Protein AF-A0A2N5U046-F1 (afdb_monomer_lite)

pLDDT: mean 81.41, std 15.24, range [38.28, 96.94]

Structure (mmCIF, N/CA/C/O backbone):
data_AF-A0A2N5U046-F1
#
_entry.id   AF-A0A2N5U046-F1
#
loop_
_atom_site.group_PDB
_atom_site.id
_atom_site.type_symbol
_atom_site.label_atom_id
_atom_site.label_alt_id
_atom_site.label_comp_id
_atom_site.label_asym_id
_atom_site.label_entity_id
_atom_site.label_seq_id
_atom_site.pdbx_PDB_ins_code
_atom_site.Cartn_x
_atom_site.Cartn_y
_atom_site.Cartn_z
_atom_site.occupancy
_atom_site.B_iso_or_equiv
_atom_site.auth_seq_id
_atom_site.auth_comp_id
_atom_site.auth_asym_id
_atom_site.auth_atom_id
_atom_site.pdbx_PDB_model_num
ATOM 1 N N . MET A 1 1 ? -2.580 0.257 -13.395 1.00 77.88 1 MET A N 1
ATOM 2 C CA . MET A 1 1 ? -1.850 -0.996 -13.102 1.00 77.88 1 MET A CA 1
ATOM 3 C C . MET A 1 1 ? -1.141 -0.941 -11.743 1.00 77.88 1 MET A C 1
ATOM 5 O O . MET A 1 1 ? -1.579 -1.634 -10.833 1.00 77.88 1 MET A O 1
ATOM 9 N N . VAL A 1 2 ? -0.137 -0.072 -11.546 1.00 86.06 2 VAL A N 1
ATOM 10 C CA . VAL A 1 2 ? 0.601 0.042 -10.264 1.00 86.06 2 VAL A CA 1
ATOM 11 C C . VAL A 1 2 ? -0.293 0.447 -9.083 1.00 86.06 2 VAL A C 1
ATOM 13 O O . VAL A 1 2 ? -0.268 -0.238 -8.067 1.00 86.06 2 VAL A O 1
ATOM 16 N N . HIS A 1 3 ? -1.143 1.474 -9.236 1.00 89.75 3 HIS A N 1
ATOM 17 C CA . HIS A 1 3 ? -2.127 1.873 -8.210 1.00 89.75 3 HIS A CA 1
ATOM 18 C C . HIS A 1 3 ? -3.071 0.735 -7.802 1.00 89.75 3 HIS A C 1
ATOM 20 O O . HIS A 1 3 ? -3.428 0.585 -6.642 1.00 89.75 3 HIS A O 1
ATOM 26 N N . THR A 1 4 ? -3.497 -0.089 -8.759 1.00 89.44 4 THR A N 1
ATOM 27 C CA . THR A 1 4 ? -4.361 -1.234 -8.460 1.00 89.44 4 THR A CA 1
ATOM 28 C C . THR A 1 4 ? -3.604 -2.236 -7.598 1.00 89.44 4 THR A C 1
ATOM 30 O O . THR A 1 4 ? -4.109 -2.667 -6.566 1.00 89.44 4 THR A O 1
ATOM 33 N N . LYS A 1 5 ? -2.360 -2.563 -7.967 1.00 91.25 5 LYS A N 1
ATOM 34 C CA . LYS A 1 5 ? -1.549 -3.513 -7.203 1.00 91.25 5 LYS A CA 1
ATOM 35 C C . LYS A 1 5 ? -1.208 -2.994 -5.806 1.00 91.25 5 LYS A C 1
ATOM 37 O O . LYS A 1 5 ? -1.326 -3.750 -4.845 1.00 91.25 5 LYS A O 1
ATOM 42 N N . SER A 1 6 ? -0.809 -1.730 -5.670 1.00 92.62 6 SER A N 1
ATOM 43 C CA . SER A 1 6 ? -0.522 -1.121 -4.365 1.00 92.62 6 SER A CA 1
ATOM 44 C C . SER A 1 6 ? -1.751 -1.153 -3.453 1.00 92.62 6 SER A C 1
ATOM 46 O O . SER A 1 6 ? -1.633 -1.536 -2.292 1.00 92.62 6 SER A O 1
ATOM 48 N N . GLN A 1 7 ? -2.937 -0.832 -3.975 1.00 93.25 7 GLN A N 1
ATOM 49 C CA . GLN A 1 7 ? -4.193 -0.860 -3.222 1.00 93.25 7 GLN A CA 1
ATOM 50 C C . GLN A 1 7 ? -4.588 -2.284 -2.798 1.00 93.25 7 GLN A C 1
ATOM 52 O O . GLN A 1 7 ? -4.955 -2.498 -1.643 1.00 93.25 7 GLN A O 1
ATOM 57 N N . GLN A 1 8 ? -4.403 -3.280 -3.668 1.00 91.38 8 GLN A N 1
ATOM 58 C CA . GLN A 1 8 ? -4.595 -4.693 -3.318 1.00 91.38 8 GLN A CA 1
ATOM 59 C C . GLN A 1 8 ? -3.616 -5.176 -2.238 1.00 91.38 8 GLN A C 1
ATOM 61 O O . GLN A 1 8 ? -3.995 -5.965 -1.372 1.00 91.38 8 GLN A O 1
ATOM 66 N N . LEU A 1 9 ? -2.362 -4.712 -2.278 1.00 92.62 9 LEU A N 1
ATOM 67 C CA . LEU A 1 9 ? -1.343 -5.034 -1.274 1.00 92.62 9 LEU A CA 1
ATOM 68 C C . LEU A 1 9 ? -1.640 -4.370 0.075 1.00 92.62 9 LEU A C 1
ATOM 70 O O . LEU A 1 9 ? -1.461 -5.005 1.109 1.00 92.62 9 LEU A O 1
ATOM 74 N N . LEU A 1 10 ? -2.162 -3.139 0.090 1.00 92.88 10 LEU A N 1
ATOM 75 C CA . LEU A 1 10 ? -2.658 -2.499 1.319 1.00 92.88 10 LEU A CA 1
ATOM 76 C C . LEU A 1 10 ? -3.790 -3.306 1.973 1.00 92.88 10 LEU A C 1
ATOM 78 O O . LEU A 1 10 ? -3.945 -3.269 3.191 1.00 92.88 10 LEU A O 1
ATOM 82 N N . MET A 1 11 ? -4.539 -4.058 1.165 1.00 91.62 11 MET A N 1
ATOM 83 C CA . MET A 1 11 ? -5.598 -4.971 1.590 1.00 91.62 11 MET A CA 1
ATOM 84 C C . MET A 1 11 ? -5.114 -6.410 1.846 1.00 91.62 11 MET A C 1
ATOM 86 O O . MET A 1 11 ? -5.943 -7.281 2.098 1.00 91.62 11 MET A O 1
ATOM 90 N N . SER A 1 12 ? -3.807 -6.692 1.804 1.00 89.00 12 SER A N 1
ATOM 91 C CA . SER A 1 12 ? -3.254 -8.012 2.140 1.00 89.00 12 SER A CA 1
ATOM 92 C C . SER A 1 12 ? -3.033 -8.155 3.647 1.00 89.00 12 SER A C 1
ATOM 94 O O . SER A 1 12 ? -2.551 -7.245 4.328 1.00 89.00 12 SER A O 1
ATOM 96 N N . HIS A 1 13 ? -3.359 -9.334 4.180 1.00 84.94 13 HIS A N 1
ATOM 97 C CA . HIS A 1 13 ? -3.069 -9.672 5.572 1.00 84.94 13 HIS A CA 1
ATOM 98 C C . HIS A 1 13 ? -1.598 -10.079 5.785 1.00 84.94 13 HIS A C 1
ATOM 100 O O . HIS A 1 13 ? -1.104 -10.072 6.916 1.00 84.94 13 HIS A O 1
ATOM 106 N N . GLU A 1 14 ? -0.872 -10.390 4.712 1.00 86.06 14 GLU A N 1
ATOM 107 C CA . GLU A 1 14 ? 0.555 -10.707 4.741 1.00 86.06 14 GLU A CA 1
ATOM 108 C C . GLU A 1 14 ? 1.426 -9.446 4.808 1.00 86.06 14 GLU A C 1
ATOM 110 O O . GLU A 1 14 ? 2.519 -9.491 5.373 1.00 86.06 14 GLU A O 1
ATOM 115 N N . LEU A 1 15 ? 0.924 -8.287 4.358 1.00 89.19 15 LEU A N 1
ATOM 116 C CA . LEU A 1 15 ? 1.658 -7.024 4.444 1.00 89.19 15 LEU A CA 1
ATOM 117 C C . LEU A 1 15 ? 1.908 -6.611 5.905 1.00 89.19 15 LEU A C 1
ATOM 119 O O . LEU A 1 15 ? 0.979 -6.271 6.645 1.00 89.19 15 LEU A O 1
ATOM 123 N N . LYS A 1 16 ? 3.182 -6.600 6.319 1.00 87.50 16 LYS A N 1
ATOM 124 C CA . LYS A 1 16 ? 3.608 -6.200 7.678 1.00 87.50 16 LYS A CA 1
ATOM 125 C C . LYS A 1 16 ? 4.294 -4.837 7.750 1.00 87.50 16 LYS A C 1
ATOM 127 O O . LYS A 1 16 ? 4.460 -4.313 8.852 1.00 87.50 16 LYS A O 1
ATOM 132 N N . VAL A 1 17 ? 4.693 -4.276 6.609 1.00 90.25 17 VAL A N 1
ATOM 133 C CA . VAL A 1 17 ? 5.407 -2.996 6.517 1.00 90.25 17 VAL A CA 1
ATOM 134 C C . VAL A 1 17 ? 4.725 -2.110 5.477 1.00 90.25 17 VAL A C 1
ATOM 136 O O . VAL A 1 17 ? 4.912 -2.264 4.273 1.00 90.25 17 VAL A O 1
ATOM 139 N N . TYR A 1 18 ? 3.922 -1.169 5.963 1.00 91.00 18 TYR A N 1
ATOM 140 C CA . TYR A 1 18 ? 3.152 -0.228 5.153 1.00 91.00 18 TYR A CA 1
ATOM 141 C C . TYR A 1 18 ? 4.004 0.956 4.688 1.00 91.00 18 TYR A C 1
ATOM 143 O O . TYR A 1 18 ? 3.725 1.561 3.649 1.00 91.00 18 TYR A O 1
ATOM 151 N N . SER A 1 19 ? 5.045 1.328 5.438 1.00 87.50 19 SER A N 1
ATOM 152 C CA . SER A 1 19 ? 5.990 2.344 4.973 1.00 87.50 19 SER A CA 1
ATOM 153 C C . SER A 1 19 ? 6.830 1.841 3.789 1.00 87.50 19 SER A C 1
ATOM 155 O O . SER A 1 19 ? 6.864 0.653 3.483 1.00 87.50 19 SER A O 1
ATOM 157 N N . CYS A 1 20 ? 7.470 2.761 3.060 1.00 85.62 20 CYS A N 1
ATOM 158 C CA . CYS A 1 20 ? 8.292 2.384 1.904 1.00 85.62 20 CYS A CA 1
ATOM 159 C C . CYS A 1 20 ? 9.557 1.616 2.301 1.00 85.62 20 CYS A C 1
ATOM 161 O O . CYS A 1 20 ? 10.079 0.855 1.499 1.00 85.62 20 CYS A O 1
ATOM 163 N N . ASP A 1 21 ? 10.046 1.804 3.521 1.00 80.62 21 ASP A N 1
ATOM 164 C CA . ASP A 1 21 ? 11.325 1.262 3.955 1.00 80.62 21 ASP A CA 1
ATOM 165 C C . ASP A 1 21 ? 11.097 0.382 5.180 1.00 80.62 21 ASP A C 1
ATOM 167 O O . ASP A 1 21 ? 10.451 0.836 6.134 1.00 80.62 21 ASP A O 1
ATOM 171 N N . PRO A 1 22 ? 11.619 -0.856 5.196 1.00 74.00 22 PRO A N 1
ATOM 172 C CA . PRO A 1 22 ? 11.566 -1.660 6.399 1.00 74.00 22 PRO A CA 1
ATOM 173 C C . PRO A 1 22 ? 12.294 -0.913 7.529 1.00 74.00 22 PRO A C 1
ATOM 175 O O . PRO A 1 22 ? 13.355 -0.323 7.312 1.00 74.00 22 PRO A O 1
ATOM 178 N N . PRO A 1 23 ? 11.746 -0.889 8.755 1.00 72.44 23 PRO A N 1
ATOM 179 C CA . PRO A 1 23 ? 12.451 -0.251 9.860 1.00 72.44 23 PRO A CA 1
ATOM 180 C C . PRO A 1 23 ? 13.755 -1.009 10.151 1.00 72.44 23 PRO A C 1
ATOM 182 O O . PRO A 1 23 ? 13.713 -2.233 10.133 1.00 72.44 23 PRO A O 1
ATOM 185 N N . HIS A 1 24 ? 14.840 -0.294 10.477 1.00 67.12 24 HIS A N 1
ATOM 186 C CA . HIS A 1 24 ? 16.235 -0.780 10.563 1.00 67.12 24 HIS A CA 1
ATOM 187 C C . HIS A 1 24 ? 16.416 -2.210 11.118 1.00 67.12 24 HIS A C 1
ATOM 189 O O . HIS A 1 24 ? 17.090 -3.017 10.494 1.00 67.12 24 HIS A O 1
ATOM 195 N N . ASP A 1 25 ? 15.726 -2.563 12.206 1.00 68.88 25 ASP A N 1
ATOM 196 C CA . ASP A 1 25 ? 15.804 -3.894 12.837 1.00 68.88 25 ASP A CA 1
ATOM 197 C C . ASP A 1 25 ? 14.713 -4.875 12.349 1.00 68.88 25 ASP A C 1
ATOM 199 O O . ASP A 1 25 ? 14.080 -5.585 13.139 1.00 68.88 25 ASP A O 1
ATOM 203 N N . ALA A 1 26 ? 14.359 -4.845 11.063 1.00 63.56 26 ALA A N 1
ATOM 204 C CA . ALA A 1 26 ? 13.398 -5.793 10.503 1.00 63.56 26 ALA A CA 1
ATOM 205 C C . ALA A 1 26 ? 14.036 -7.189 10.407 1.00 63.56 26 ALA A C 1
ATOM 207 O O . ALA A 1 26 ? 15.182 -7.292 9.974 1.00 63.56 26 ALA A O 1
ATOM 208 N N . PRO A 1 27 ? 13.314 -8.271 10.759 1.00 68.25 27 PRO A N 1
ATOM 209 C CA . PRO A 1 27 ? 13.769 -9.618 10.438 1.00 68.25 27 PRO A CA 1
ATOM 210 C C . PRO A 1 27 ? 14.047 -9.755 8.936 1.00 68.25 27 PRO A C 1
ATOM 212 O O . PRO A 1 27 ? 13.320 -9.182 8.120 1.00 68.25 27 PRO A O 1
ATOM 215 N N . ALA A 1 28 ? 15.062 -10.545 8.583 1.00 70.12 28 ALA A N 1
ATOM 216 C CA . ALA A 1 28 ? 15.345 -10.882 7.192 1.00 70.12 28 ALA A CA 1
ATOM 217 C C . ALA A 1 28 ? 14.093 -11.470 6.513 1.00 70.12 28 ALA A C 1
ATOM 219 O O . ALA A 1 28 ? 13.390 -12.293 7.105 1.00 70.12 28 ALA A O 1
ATOM 220 N N . GLY A 1 29 ? 13.805 -11.015 5.291 1.00 72.56 29 GLY A N 1
ATOM 221 C CA . GLY A 1 29 ? 12.657 -11.468 4.498 1.00 72.56 29 GLY A CA 1
ATOM 222 C C . GLY A 1 29 ? 11.341 -10.716 4.730 1.00 72.56 29 GLY A C 1
ATOM 223 O O . GLY A 1 29 ? 10.349 -11.052 4.094 1.00 72.56 29 GLY A O 1
ATOM 224 N N . VAL A 1 30 ? 11.288 -9.699 5.601 1.00 79.81 30 VAL A N 1
ATOM 225 C CA . VAL A 1 30 ? 10.104 -8.825 5.684 1.00 79.81 30 VAL A CA 1
ATOM 226 C C . VAL A 1 30 ? 10.169 -7.765 4.588 1.00 79.81 30 VAL A C 1
ATOM 228 O O . VAL A 1 30 ? 10.958 -6.824 4.670 1.00 79.81 30 VAL A O 1
ATOM 231 N N . GLU A 1 31 ? 9.306 -7.897 3.588 1.00 87.06 31 GLU A N 1
ATOM 232 C CA . GLU A 1 31 ? 9.230 -6.961 2.469 1.00 87.06 31 GLU A CA 1
ATOM 233 C C . GLU A 1 31 ? 8.360 -5.744 2.808 1.00 87.06 31 GLU A C 1
ATOM 235 O O . GLU A 1 31 ? 7.310 -5.851 3.453 1.00 87.06 31 GLU A O 1
ATOM 240 N N . SER A 1 32 ? 8.809 -4.559 2.385 1.00 90.94 32 SER A N 1
ATOM 241 C CA . SER A 1 32 ? 8.007 -3.341 2.473 1.00 90.94 32 SER A CA 1
ATOM 242 C C . SER A 1 32 ? 7.002 -3.263 1.331 1.00 90.94 32 SER A C 1
ATOM 244 O O . SER A 1 32 ? 7.159 -3.905 0.290 1.00 90.94 32 SER A O 1
ATOM 246 N N . LEU A 1 33 ? 5.993 -2.405 1.484 1.00 92.12 33 LEU A N 1
ATOM 247 C CA . LEU A 1 33 ? 5.065 -2.103 0.396 1.00 92.12 33 LEU A CA 1
ATOM 248 C C . LEU A 1 33 ? 5.795 -1.643 -0.880 1.00 92.12 33 LEU A C 1
ATOM 250 O O . LEU A 1 33 ? 5.376 -1.993 -1.979 1.00 92.12 33 LEU A O 1
ATOM 254 N N . LEU A 1 34 ? 6.894 -0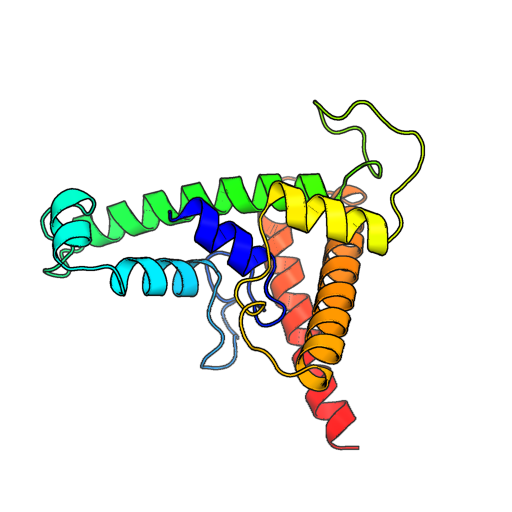.888 -0.744 1.00 93.56 34 LEU A N 1
ATOM 255 C CA . LEU A 1 34 ? 7.704 -0.476 -1.893 1.00 93.56 34 LEU A CA 1
ATOM 256 C C . LEU A 1 34 ? 8.406 -1.670 -2.536 1.00 93.56 34 LEU A C 1
ATOM 258 O O . LEU A 1 34 ? 8.337 -1.799 -3.751 1.00 93.56 34 LEU A O 1
ATOM 262 N N . THR A 1 35 ? 9.027 -2.548 -1.744 1.00 92.31 35 THR A N 1
ATOM 263 C CA . THR A 1 35 ? 9.688 -3.758 -2.256 1.00 92.31 35 THR A CA 1
ATOM 264 C C . THR A 1 35 ? 8.712 -4.628 -3.046 1.00 92.31 35 THR A C 1
ATOM 266 O O . THR A 1 35 ? 9.014 -5.010 -4.171 1.00 92.31 35 THR A O 1
ATOM 269 N N . LEU A 1 36 ? 7.508 -4.859 -2.512 1.00 93.25 36 LEU A N 1
ATOM 270 C CA . LEU A 1 36 ? 6.478 -5.674 -3.165 1.00 93.25 36 LEU A CA 1
ATOM 271 C C . LEU A 1 36 ? 5.972 -5.055 -4.476 1.00 93.25 36 LEU A C 1
ATOM 273 O O . LEU A 1 36 ? 5.745 -5.759 -5.461 1.00 93.25 36 LEU A O 1
ATOM 277 N N . VAL A 1 37 ? 5.794 -3.733 -4.511 1.00 94.31 37 VAL A N 1
ATOM 278 C CA . VAL A 1 37 ? 5.362 -3.033 -5.729 1.00 94.31 37 VAL A CA 1
ATOM 279 C C . VAL A 1 37 ? 6.487 -2.960 -6.759 1.00 94.31 37 VAL A C 1
ATOM 281 O O . VAL A 1 37 ? 6.228 -3.146 -7.945 1.00 94.31 37 VAL A O 1
ATOM 284 N N . LEU A 1 38 ? 7.733 -2.766 -6.329 1.00 94.00 38 LEU A N 1
ATOM 285 C CA . LEU A 1 38 ? 8.895 -2.802 -7.211 1.00 94.00 38 LEU A CA 1
ATOM 286 C C . LEU A 1 38 ? 9.089 -4.200 -7.814 1.00 94.00 38 LEU A C 1
ATOM 288 O O . LEU A 1 38 ? 9.304 -4.318 -9.015 1.00 94.00 38 LEU A O 1
ATOM 292 N N . ALA A 1 39 ? 8.922 -5.261 -7.019 1.00 93.19 39 ALA A N 1
ATOM 293 C CA . ALA A 1 39 ? 8.925 -6.638 -7.508 1.00 93.19 39 ALA A CA 1
ATOM 294 C C . ALA A 1 39 ? 7.831 -6.866 -8.562 1.00 93.19 39 ALA A C 1
ATOM 296 O O . ALA A 1 39 ? 8.092 -7.469 -9.600 1.00 93.19 39 ALA A O 1
ATOM 297 N N . TYR A 1 40 ? 6.629 -6.318 -8.354 1.00 94.06 40 TYR A N 1
ATOM 298 C CA . TYR A 1 40 ? 5.558 -6.368 -9.351 1.00 94.06 40 TYR A CA 1
ATOM 299 C C . TYR A 1 40 ? 5.907 -5.635 -10.655 1.00 94.06 40 TYR A C 1
ATOM 301 O O . TYR A 1 40 ? 5.603 -6.151 -11.730 1.00 94.06 40 TYR A O 1
ATOM 309 N N . VAL A 1 41 ? 6.548 -4.463 -10.582 1.00 94.44 41 VAL A N 1
ATOM 310 C CA . VAL A 1 41 ? 7.036 -3.728 -11.765 1.00 94.44 41 VAL A CA 1
ATOM 311 C C . VAL A 1 41 ? 8.125 -4.529 -12.485 1.00 94.44 41 VAL A C 1
ATOM 313 O O . VAL A 1 41 ? 8.088 -4.689 -13.703 1.00 94.44 41 VAL A O 1
ATOM 316 N N . ASN A 1 42 ? 9.055 -5.116 -11.736 1.00 93.94 42 ASN A N 1
ATOM 317 C CA . ASN A 1 42 ? 10.135 -5.934 -12.285 1.00 93.94 42 ASN A CA 1
ATOM 318 C C . ASN A 1 42 ? 9.650 -7.267 -12.865 1.00 93.94 42 ASN A C 1
ATOM 320 O O . ASN A 1 42 ? 10.328 -7.831 -13.720 1.00 93.94 42 ASN A O 1
ATOM 324 N N . ALA A 1 43 ? 8.484 -7.755 -12.450 1.00 94.31 43 ALA A N 1
ATOM 325 C CA . ALA A 1 43 ? 7.849 -8.942 -13.009 1.00 94.31 43 ALA A CA 1
ATOM 326 C C . ALA A 1 43 ? 7.002 -8.653 -14.265 1.00 94.31 43 ALA A C 1
ATOM 328 O O . ALA A 1 43 ? 6.464 -9.591 -14.850 1.00 94.31 43 ALA A O 1
ATOM 329 N N . GLN A 1 44 ? 6.863 -7.388 -14.687 1.00 94.25 44 GLN A N 1
ATOM 330 C CA . GLN A 1 44 ? 6.144 -7.054 -15.920 1.00 94.25 44 GLN A CA 1
ATOM 331 C C . GLN A 1 44 ? 6.865 -7.575 -17.168 1.00 94.25 44 GLN A C 1
ATOM 333 O O . GLN A 1 44 ? 8.067 -7.869 -17.147 1.00 94.25 44 GLN A O 1
ATOM 338 N N . THR A 1 45 ? 6.111 -7.678 -18.263 1.00 93.94 45 THR A N 1
ATOM 339 C CA . THR A 1 45 ? 6.610 -8.157 -19.555 1.00 93.94 45 THR A CA 1
ATOM 340 C C . THR A 1 45 ? 7.715 -7.249 -20.108 1.00 93.94 45 THR A C 1
ATOM 342 O O . THR A 1 45 ? 7.757 -6.063 -19.773 1.00 93.94 45 THR A O 1
ATOM 345 N N . PRO A 1 46 ? 8.618 -7.775 -20.958 1.00 92.19 46 PRO A N 1
ATOM 346 C CA . PRO A 1 46 ? 9.617 -6.958 -21.647 1.00 92.19 46 PRO A CA 1
ATOM 347 C C . PRO A 1 46 ? 8.994 -5.783 -22.410 1.00 92.19 46 PRO A C 1
ATOM 349 O O . PRO A 1 46 ? 9.459 -4.664 -22.246 1.00 92.19 46 PRO A O 1
ATOM 352 N N . ASP A 1 47 ? 7.891 -6.016 -23.126 1.00 93.62 47 ASP A N 1
ATOM 35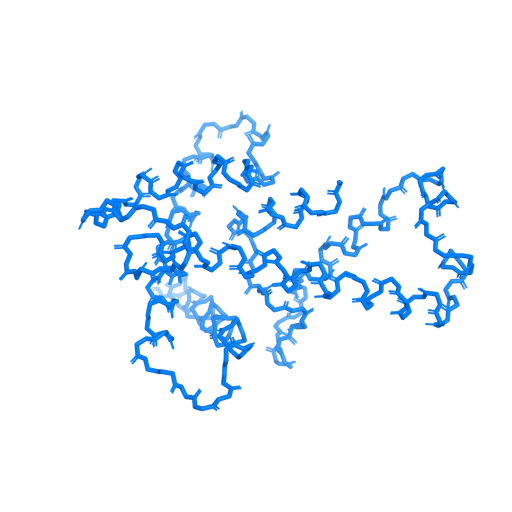3 C CA . ASP A 1 47 ? 7.178 -4.972 -23.876 1.00 93.62 47 ASP A CA 1
ATOM 354 C C . ASP A 1 47 ? 6.691 -3.840 -22.961 1.00 93.62 47 ASP A C 1
ATOM 356 O O . ASP A 1 47 ? 6.902 -2.667 -23.247 1.00 93.62 47 ASP A O 1
ATOM 360 N N . PHE A 1 48 ? 6.117 -4.178 -21.798 1.00 93.75 48 PHE A N 1
ATOM 361 C CA . PHE A 1 48 ? 5.719 -3.173 -20.811 1.00 93.75 48 PHE A CA 1
ATOM 362 C C . PHE A 1 48 ? 6.927 -2.372 -20.317 1.00 93.75 48 PHE A C 1
ATOM 364 O O . PHE A 1 48 ? 6.853 -1.165 -20.103 1.00 93.75 48 PHE A O 1
ATOM 371 N N . LYS A 1 49 ? 8.041 -3.058 -20.070 1.00 93.25 49 LYS A N 1
ATOM 372 C CA . LYS A 1 49 ? 9.250 -2.427 -19.550 1.00 93.25 49 LYS A CA 1
ATOM 373 C C . LYS A 1 49 ? 9.853 -1.462 -20.568 1.00 93.25 49 LYS A C 1
ATOM 375 O O . LYS A 1 49 ? 10.289 -0.395 -20.161 1.00 93.25 49 LYS A O 1
ATOM 380 N N . ASP A 1 50 ? 9.840 -1.820 -21.846 1.00 92.38 50 ASP A N 1
ATOM 381 C CA . ASP A 1 50 ? 10.313 -0.965 -22.936 1.00 92.38 50 ASP A CA 1
ATOM 382 C C . ASP A 1 50 ? 9.402 0.257 -23.144 1.00 92.38 50 ASP A C 1
ATOM 384 O O . ASP A 1 50 ? 9.882 1.376 -23.302 1.00 92.38 50 ASP A O 1
ATOM 388 N N . GLU A 1 51 ? 8.083 0.065 -23.055 1.00 94.94 51 GLU A N 1
ATOM 389 C CA . GLU A 1 51 ? 7.096 1.128 -23.283 1.00 94.94 51 GLU A CA 1
ATOM 390 C C . GLU A 1 51 ? 6.972 2.112 -22.103 1.00 94.94 51 GLU A C 1
ATOM 392 O O . GLU A 1 51 ? 6.791 3.314 -22.312 1.00 94.94 51 GLU A O 1
ATOM 397 N N . TYR A 1 52 ? 7.050 1.626 -20.857 1.00 93.12 52 TYR A N 1
ATOM 398 C CA . TYR A 1 52 ? 6.670 2.407 -19.669 1.00 93.12 52 TYR A CA 1
ATOM 399 C C . TYR A 1 52 ? 7.810 2.715 -18.693 1.00 93.12 52 TYR A C 1
ATOM 401 O O . TYR A 1 52 ? 7.620 3.556 -17.808 1.00 93.12 52 TYR A O 1
ATOM 409 N N . LEU A 1 53 ? 8.965 2.048 -18.784 1.00 95.31 53 LEU A N 1
ATOM 410 C CA . LEU A 1 53 ? 10.095 2.316 -17.888 1.00 95.31 53 LEU A CA 1
ATOM 411 C C . LEU A 1 53 ? 11.135 3.203 -18.574 1.00 95.31 53 LEU A C 1
ATOM 413 O O . LEU A 1 53 ? 11.291 3.160 -19.792 1.00 95.31 53 LEU A O 1
ATOM 417 N N . PRO A 1 54 ? 11.854 4.042 -17.809 1.00 96.06 54 PRO A N 1
ATOM 418 C CA . PRO A 1 54 ? 12.826 4.941 -18.402 1.00 96.06 54 PRO A CA 1
ATOM 419 C C . PRO A 1 54 ? 13.971 4.159 -19.067 1.00 96.06 54 PRO A C 1
ATOM 421 O O . PRO A 1 54 ? 14.396 3.121 -18.541 1.00 96.06 54 PRO A O 1
ATOM 424 N N . PRO A 1 55 ? 14.533 4.684 -20.173 1.00 94.31 55 PRO A N 1
ATOM 425 C CA . PRO A 1 55 ? 15.731 4.125 -20.783 1.00 94.31 55 PRO A CA 1
ATOM 426 C C . PRO A 1 55 ? 16.844 3.929 -19.748 1.00 94.31 55 PRO A C 1
ATOM 428 O O . PRO A 1 55 ? 17.050 4.768 -18.871 1.00 94.31 55 PRO A O 1
ATOM 431 N N . GLY A 1 56 ? 17.547 2.801 -19.836 1.00 93.06 56 GLY A N 1
ATOM 432 C CA . GLY A 1 56 ? 18.590 2.429 -18.876 1.00 93.06 56 GLY A CA 1
ATOM 433 C C . GLY A 1 56 ? 18.084 1.713 -17.620 1.00 93.06 56 GLY A C 1
ATOM 434 O O . GLY A 1 56 ? 18.890 1.107 -16.920 1.00 93.06 56 GLY A O 1
ATOM 435 N N . TYR A 1 57 ? 16.771 1.673 -17.354 1.00 94.62 57 TYR A N 1
ATOM 436 C CA . TYR A 1 57 ? 16.242 0.944 -16.193 1.00 94.62 57 TYR A CA 1
ATOM 437 C C . TYR A 1 57 ? 16.564 -0.558 -16.260 1.00 94.62 57 TYR A C 1
ATOM 439 O O . TYR A 1 57 ? 17.026 -1.139 -15.284 1.00 94.62 57 TYR A O 1
ATOM 447 N N . MET A 1 58 ? 16.408 -1.181 -17.435 1.00 92.50 58 MET A N 1
ATOM 448 C CA . MET A 1 58 ? 16.789 -2.588 -17.656 1.00 92.50 58 MET A CA 1
ATOM 449 C C . MET A 1 58 ? 18.301 -2.836 -17.542 1.00 92.50 58 MET A C 1
ATOM 451 O O . MET A 1 58 ? 18.716 -3.964 -17.298 1.00 92.50 58 MET A O 1
ATOM 455 N N . ALA A 1 59 ? 19.118 -1.797 -17.720 1.00 93.94 59 ALA A N 1
ATOM 456 C CA . ALA A 1 59 ? 20.570 -1.861 -17.584 1.00 93.94 59 ALA A CA 1
ATOM 457 C C . ALA A 1 59 ? 21.047 -1.530 -16.157 1.00 93.94 59 ALA A C 1
ATOM 459 O O . ALA A 1 59 ? 22.250 -1.424 -15.936 1.00 93.94 59 ALA A O 1
ATOM 460 N N . HIS A 1 60 ? 20.125 -1.375 -15.195 1.00 93.00 60 HIS A N 1
ATOM 461 C CA . HIS A 1 60 ? 20.422 -0.975 -13.816 1.00 93.00 60 HIS A CA 1
ATOM 462 C C . HIS A 1 60 ? 21.161 0.370 -13.712 1.00 93.00 60 HIS A C 1
ATOM 464 O O . HIS A 1 60 ? 21.986 0.585 -12.823 1.00 93.00 60 HIS A O 1
ATOM 470 N N . GLU A 1 61 ? 20.856 1.302 -14.620 1.00 96.94 61 GLU A N 1
ATOM 471 C CA . GLU A 1 61 ? 21.394 2.660 -14.569 1.00 96.94 61 GLU A CA 1
ATOM 472 C C . GLU A 1 61 ? 20.873 3.392 -13.317 1.00 96.94 61 GLU A C 1
ATOM 474 O O . GLU A 1 61 ? 19.651 3.527 -13.152 1.00 96.94 61 GLU A O 1
ATOM 479 N N . PRO A 1 62 ? 21.755 3.938 -12.452 1.00 95.56 62 PRO A N 1
ATOM 480 C CA . PRO A 1 62 ? 21.351 4.499 -11.162 1.00 95.56 62 PRO A CA 1
ATOM 481 C C . PRO A 1 62 ? 20.281 5.590 -11.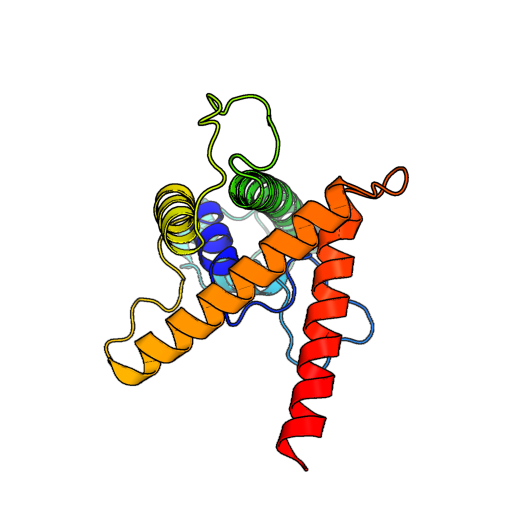262 1.00 95.56 62 PRO A C 1
ATOM 483 O O . PRO A 1 62 ? 19.380 5.669 -10.428 1.00 95.56 62 PRO A O 1
ATOM 486 N N . PHE A 1 63 ? 20.356 6.436 -12.292 1.00 95.56 63 PHE A N 1
ATOM 487 C CA . PHE A 1 63 ? 19.388 7.514 -12.497 1.00 95.56 63 PHE A CA 1
ATOM 488 C C . PHE A 1 63 ? 18.003 6.984 -12.895 1.00 95.56 63 PHE A C 1
ATOM 490 O O . PHE A 1 63 ? 16.985 7.468 -12.394 1.00 95.56 63 PHE A O 1
ATOM 497 N N . ALA A 1 64 ? 17.956 5.969 -13.759 1.00 95.06 64 ALA A N 1
ATOM 498 C CA . ALA A 1 64 ? 16.711 5.358 -14.207 1.00 95.06 64 ALA A CA 1
ATOM 499 C C . ALA A 1 64 ? 16.011 4.633 -13.047 1.00 95.06 64 ALA A C 1
ATOM 501 O O . ALA A 1 64 ? 14.813 4.824 -12.824 1.00 95.06 64 ALA A O 1
ATOM 502 N N . GLU A 1 65 ? 16.765 3.875 -12.246 1.00 95.00 65 GLU A N 1
ATOM 503 C CA . GLU A 1 65 ? 16.238 3.227 -11.043 1.00 95.00 65 GLU A CA 1
ATOM 504 C C . GLU A 1 65 ? 15.771 4.239 -9.993 1.00 95.00 65 GLU A C 1
ATOM 506 O O . GLU A 1 65 ? 14.705 4.061 -9.396 1.00 95.00 65 GLU A O 1
ATOM 511 N N . ALA A 1 66 ? 16.528 5.318 -9.768 1.00 94.81 66 ALA A N 1
ATOM 512 C CA . ALA A 1 66 ? 16.144 6.377 -8.838 1.00 94.81 66 ALA A CA 1
ATOM 513 C C . ALA A 1 66 ? 14.849 7.079 -9.273 1.00 94.81 66 ALA A C 1
ATOM 515 O O . ALA A 1 66 ? 13.991 7.350 -8.430 1.00 94.81 66 ALA A O 1
ATOM 516 N N . SER A 1 67 ? 14.682 7.321 -10.577 1.00 96.00 67 SER A N 1
ATOM 517 C CA . SER A 1 67 ? 13.470 7.912 -11.152 1.00 96.00 67 SER A CA 1
ATOM 518 C C . SER A 1 67 ? 12.235 7.040 -10.891 1.00 96.00 67 SER A C 1
ATOM 520 O O . SER A 1 67 ? 11.255 7.508 -10.303 1.00 96.00 67 SER A O 1
ATOM 522 N N . VAL A 1 68 ? 12.310 5.739 -11.208 1.00 95.62 68 VAL A N 1
ATOM 523 C CA . VAL A 1 68 ? 11.218 4.785 -10.935 1.00 95.62 68 VAL A CA 1
ATOM 524 C C . VAL A 1 68 ? 10.928 4.693 -9.438 1.00 95.62 68 VAL A C 1
ATOM 526 O O . VAL A 1 68 ? 9.772 4.779 -9.024 1.00 95.62 68 VAL A O 1
ATOM 529 N N . ASN A 1 69 ? 11.960 4.579 -8.597 1.00 95.06 69 ASN A N 1
ATOM 530 C CA . ASN A 1 69 ? 11.790 4.545 -7.144 1.00 95.06 69 ASN A CA 1
ATOM 531 C C . ASN A 1 69 ? 11.114 5.813 -6.602 1.00 95.06 69 ASN A C 1
ATOM 533 O O . ASN A 1 69 ? 10.265 5.721 -5.711 1.00 95.06 69 ASN A O 1
ATOM 537 N N . GLY A 1 70 ? 11.474 6.988 -7.122 1.00 95.31 70 GLY A N 1
ATOM 538 C CA . GLY A 1 70 ? 10.860 8.266 -6.764 1.00 95.31 70 GLY A CA 1
ATOM 539 C C . GLY A 1 70 ? 9.365 8.281 -7.072 1.00 95.31 70 GLY A C 1
ATOM 540 O O . GLY A 1 70 ? 8.558 8.527 -6.171 1.00 95.31 70 GLY A O 1
ATOM 541 N N . LEU A 1 71 ? 9.003 7.912 -8.304 1.00 95.12 71 LEU A N 1
ATOM 542 C CA . LEU A 1 71 ? 7.611 7.825 -8.742 1.00 95.12 71 LEU A CA 1
ATOM 543 C C . LEU A 1 71 ? 6.810 6.836 -7.886 1.00 95.12 71 LEU A C 1
ATOM 545 O O . LEU A 1 71 ? 5.744 7.174 -7.374 1.00 95.12 71 LEU A O 1
ATOM 549 N N . LEU A 1 72 ? 7.342 5.633 -7.646 1.00 95.19 72 LEU A N 1
ATOM 550 C CA . LEU A 1 72 ? 6.666 4.635 -6.815 1.00 95.19 72 LEU A CA 1
ATOM 551 C C . LEU A 1 72 ? 6.460 5.132 -5.380 1.00 95.19 72 LEU A C 1
ATOM 553 O O . LEU A 1 72 ? 5.385 4.949 -4.810 1.00 95.19 72 LEU A O 1
ATOM 557 N N . ARG A 1 73 ? 7.449 5.799 -4.773 1.00 94.50 73 ARG A N 1
ATOM 558 C CA . ARG A 1 73 ? 7.297 6.373 -3.424 1.00 94.50 73 ARG A CA 1
ATOM 559 C C . ARG A 1 73 ? 6.176 7.407 -3.368 1.00 94.50 73 ARG A C 1
ATOM 561 O O . ARG A 1 73 ? 5.439 7.435 -2.376 1.00 94.50 73 ARG A O 1
ATOM 568 N N . GLU A 1 74 ? 6.044 8.228 -4.404 1.00 94.06 74 GLU A N 1
ATOM 569 C CA . GLU A 1 74 ? 4.966 9.203 -4.534 1.00 94.06 74 GLU A CA 1
ATOM 570 C C . GLU A 1 74 ? 3.604 8.523 -4.714 1.00 94.06 74 GLU A C 1
ATOM 572 O O . GLU A 1 74 ? 2.680 8.806 -3.948 1.00 94.06 74 GLU A O 1
ATOM 577 N N . THR A 1 75 ? 3.485 7.560 -5.627 1.00 93.69 75 THR A N 1
ATOM 578 C CA . THR A 1 75 ? 2.277 6.738 -5.803 1.00 93.69 75 THR A CA 1
ATOM 579 C C . THR A 1 75 ? 1.832 6.109 -4.482 1.00 93.69 75 THR A C 1
ATOM 581 O O . THR A 1 75 ? 0.693 6.284 -4.049 1.00 93.69 75 THR A O 1
ATOM 584 N N . LEU A 1 76 ? 2.754 5.468 -3.758 1.00 93.88 76 LEU A N 1
ATOM 585 C CA . LEU A 1 76 ? 2.450 4.825 -2.479 1.00 93.88 76 LEU A CA 1
ATOM 586 C C . LEU A 1 76 ? 2.088 5.821 -1.379 1.00 93.88 76 LEU A C 1
ATOM 588 O O . LEU A 1 76 ? 1.344 5.482 -0.459 1.00 93.88 76 LEU A O 1
ATOM 592 N N . ARG A 1 77 ? 2.609 7.051 -1.420 1.00 91.88 77 ARG A N 1
ATOM 593 C CA . ARG A 1 77 ? 2.174 8.116 -0.506 1.00 91.88 77 ARG A CA 1
ATOM 594 C C . ARG A 1 77 ? 0.698 8.439 -0.731 1.00 91.88 77 ARG A C 1
ATOM 596 O O . ARG A 1 77 ? -0.031 8.506 0.257 1.00 91.88 77 ARG A O 1
ATOM 603 N N . HIS A 1 78 ? 0.275 8.585 -1.984 1.00 91.75 78 HIS A N 1
ATOM 604 C CA . HIS A 1 78 ? -1.118 8.859 -2.334 1.00 91.75 78 HIS A CA 1
ATOM 605 C C . HIS A 1 78 ? -2.040 7.696 -1.952 1.00 91.75 78 HIS A C 1
ATOM 607 O O . HIS A 1 78 ? -3.023 7.911 -1.244 1.00 91.75 78 HIS A O 1
ATOM 613 N N . ASP A 1 79 ? -1.688 6.459 -2.316 1.00 93.44 79 ASP A N 1
ATOM 614 C CA . ASP A 1 79 ? -2.518 5.286 -2.005 1.00 93.44 79 ASP A CA 1
ATOM 615 C C . ASP A 1 79 ? -2.659 5.058 -0.496 1.00 93.44 79 ASP A C 1
ATOM 617 O O . ASP A 1 79 ? -3.747 4.753 -0.009 1.00 93.44 79 ASP A O 1
ATOM 621 N N . ARG A 1 80 ? -1.588 5.277 0.277 1.00 92.69 80 ARG A N 1
ATOM 622 C CA . ARG A 1 80 ? -1.667 5.244 1.743 1.00 92.69 80 ARG A CA 1
ATOM 623 C C . ARG A 1 80 ? -2.525 6.366 2.307 1.00 92.69 80 ARG A C 1
ATOM 625 O O . ARG A 1 80 ? -3.233 6.126 3.277 1.00 92.69 80 ARG A O 1
ATOM 632 N N . GLY A 1 81 ? -2.456 7.569 1.738 1.00 89.94 81 GLY A N 1
ATOM 633 C CA . GLY A 1 81 ? -3.341 8.676 2.108 1.00 89.94 81 GLY A CA 1
ATOM 634 C C . GLY A 1 81 ? -4.804 8.278 1.932 1.00 89.94 81 GLY A C 1
ATOM 635 O O . GLY A 1 81 ? -5.545 8.237 2.908 1.00 89.94 81 GLY A O 1
ATOM 636 N N . LYS A 1 82 ? -5.167 7.826 0.727 1.00 91.75 82 LYS A N 1
ATOM 637 C CA . LYS A 1 82 ? -6.507 7.309 0.416 1.00 91.75 82 LYS A CA 1
ATOM 638 C C . LYS A 1 82 ? -6.930 6.195 1.378 1.00 91.75 82 LYS A C 1
ATOM 640 O O . LYS A 1 82 ? -8.033 6.221 1.912 1.00 91.75 82 LYS A O 1
ATOM 645 N N . PHE A 1 83 ? -6.058 5.221 1.630 1.00 93.19 83 PHE A N 1
ATOM 646 C CA . PHE A 1 83 ? -6.355 4.114 2.538 1.00 93.19 83 PHE A CA 1
ATOM 647 C C . PHE A 1 83 ? -6.577 4.575 3.982 1.00 93.19 83 PHE A C 1
ATOM 649 O O . PHE A 1 83 ? -7.528 4.138 4.626 1.00 93.19 83 PHE A O 1
ATOM 656 N N . ARG A 1 84 ? -5.746 5.495 4.483 1.00 91.38 84 ARG A N 1
ATOM 657 C CA . ARG A 1 84 ? -5.928 6.126 5.797 1.00 91.38 84 ARG A CA 1
ATOM 658 C C . ARG A 1 84 ? -7.292 6.801 5.896 1.00 91.38 84 ARG A C 1
ATOM 660 O O . ARG A 1 84 ? -7.979 6.618 6.896 1.00 91.38 84 ARG A O 1
ATOM 667 N N . ASP A 1 85 ? -7.668 7.559 4.877 1.00 89.69 85 ASP A N 1
ATOM 668 C CA . ASP A 1 85 ? -8.911 8.324 4.879 1.00 89.69 85 ASP A CA 1
ATOM 669 C C . ASP A 1 85 ? -10.129 7.377 4.853 1.00 89.69 85 ASP A C 1
ATOM 671 O O . ASP A 1 85 ? -11.083 7.574 5.603 1.00 89.69 85 ASP A O 1
ATOM 675 N N . LEU A 1 86 ? -10.043 6.252 4.128 1.00 91.88 86 LEU A N 1
ATOM 676 C CA . LEU A 1 86 ? -11.047 5.178 4.181 1.00 91.88 86 LEU A CA 1
ATOM 677 C C . LEU A 1 86 ? -11.122 4.483 5.553 1.00 91.88 86 LEU A C 1
ATOM 679 O O . LEU A 1 86 ? -12.205 4.144 6.024 1.00 91.88 86 LEU A O 1
ATOM 683 N N . LEU A 1 87 ? -9.997 4.270 6.243 1.00 91.75 87 LEU A N 1
ATOM 684 C CA . LEU A 1 87 ? -10.022 3.741 7.617 1.00 91.75 87 LEU A CA 1
ATOM 685 C C . LEU A 1 87 ? -10.725 4.712 8.583 1.00 91.75 87 LEU A C 1
ATOM 687 O O . LEU A 1 87 ? -11.341 4.285 9.566 1.00 91.75 87 LEU A O 1
ATOM 691 N N . LEU A 1 88 ? -10.648 6.012 8.302 1.00 88.88 88 LEU A N 1
ATOM 692 C CA . LEU A 1 88 ? -11.248 7.084 9.093 1.00 88.88 88 LEU A CA 1
ATOM 693 C C . LEU A 1 88 ? -12.698 7.407 8.709 1.00 88.88 88 LEU A C 1
ATOM 695 O O . LEU A 1 88 ? -13.296 8.263 9.362 1.00 88.88 88 LEU A O 1
ATOM 699 N N . THR A 1 89 ? -13.291 6.704 7.735 1.00 88.00 89 THR A N 1
ATOM 700 C CA . THR A 1 89 ? -14.680 6.923 7.305 1.00 88.00 89 THR A CA 1
ATOM 701 C C . THR A 1 89 ? -15.643 6.979 8.495 1.00 88.00 89 THR A C 1
ATOM 703 O O . THR A 1 89 ? -15.707 6.049 9.310 1.00 88.00 89 THR A O 1
ATOM 706 N N . ASN A 1 90 ? -16.369 8.099 8.578 1.00 80.06 90 ASN A N 1
ATOM 707 C CA . ASN A 1 90 ? -17.328 8.494 9.621 1.00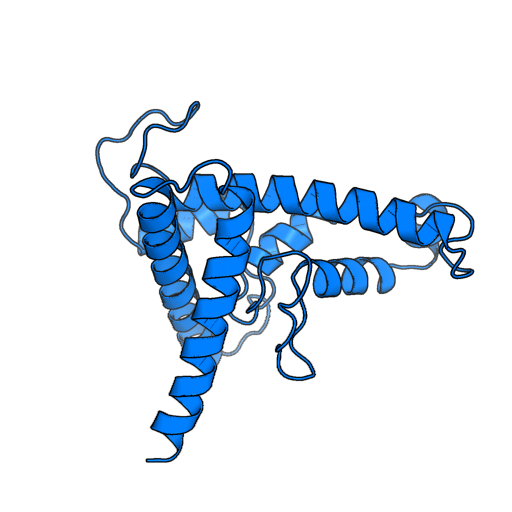 80.06 90 ASN A CA 1
ATOM 708 C C . ASN A 1 90 ? -16.788 8.463 11.062 1.00 80.06 90 ASN A C 1
ATOM 710 O O . ASN A 1 90 ? -17.565 8.491 12.007 1.00 80.06 90 ASN A O 1
ATOM 714 N N . VAL A 1 91 ? -15.469 8.381 11.257 1.00 78.25 91 VAL A N 1
ATOM 715 C CA . VAL A 1 91 ? -14.836 8.657 12.559 1.00 78.25 91 VAL A CA 1
ATOM 716 C C . VAL A 1 91 ? -14.452 10.132 12.647 1.00 78.25 91 VAL A C 1
ATOM 718 O O . VAL A 1 91 ? -14.444 10.710 13.730 1.00 78.25 91 VAL A O 1
ATOM 721 N N . LEU A 1 92 ? -14.130 10.736 11.502 1.00 68.38 92 LEU A N 1
ATOM 722 C CA . LEU A 1 92 ? -13.787 12.142 11.352 1.00 68.38 92 LEU A CA 1
ATOM 723 C C . LEU A 1 92 ? -14.469 12.684 10.095 1.00 68.38 92 LEU A C 1
ATOM 725 O O . LEU A 1 92 ? -14.543 11.983 9.084 1.00 68.38 92 LEU A O 1
ATOM 729 N N . ASN A 1 93 ? -14.915 13.938 10.145 1.00 60.16 93 ASN A N 1
ATOM 730 C CA . ASN A 1 93 ? -15.342 14.668 8.954 1.00 60.16 93 ASN A CA 1
ATOM 731 C C . ASN A 1 93 ? -14.096 15.049 8.147 1.00 60.16 93 ASN A C 1
ATOM 733 O O . ASN A 1 93 ? -13.516 16.113 8.341 1.00 60.16 93 ASN A O 1
ATOM 737 N N . THR A 1 94 ? -13.633 14.141 7.293 1.00 55.56 94 THR A N 1
ATOM 738 C CA . THR A 1 94 ? -12.634 14.448 6.266 1.00 55.56 94 THR A CA 1
ATOM 739 C C . THR A 1 94 ? -13.337 15.098 5.075 1.00 55.56 94 THR A C 1
ATOM 741 O O . THR A 1 94 ? -14.431 14.664 4.710 1.00 55.56 94 THR A O 1
ATOM 744 N N . GLU A 1 95 ? -12.730 16.123 4.472 1.00 48.94 95 GLU A N 1
ATOM 745 C CA . GLU A 1 95 ? -13.296 16.826 3.312 1.00 48.94 95 GLU A CA 1
ATOM 746 C C . GLU A 1 95 ? -13.708 15.829 2.210 1.00 48.94 95 GLU A C 1
ATOM 748 O O . GLU A 1 95 ? -12.899 15.017 1.764 1.00 48.94 95 GLU A O 1
ATOM 753 N N . GLY A 1 96 ? -14.984 15.864 1.805 1.00 51.28 96 GLY A N 1
ATOM 754 C CA . GLY A 1 96 ? -15.528 15.032 0.722 1.00 51.28 96 GLY A CA 1
ATOM 755 C C . GLY A 1 96 ? -16.363 13.815 1.139 1.00 51.28 96 GLY A C 1
ATOM 756 O O . GLY A 1 96 ? -16.806 13.076 0.264 1.00 51.28 96 GLY A O 1
ATOM 757 N N . ASN A 1 97 ? -16.612 13.593 2.433 1.00 51.25 97 ASN A N 1
ATOM 758 C CA . ASN A 1 97 ? -17.529 12.549 2.893 1.00 51.25 97 ASN A CA 1
ATOM 759 C C . ASN A 1 97 ? -18.802 13.207 3.448 1.00 51.25 97 ASN A C 1
ATOM 761 O O . ASN A 1 97 ? -18.744 13.857 4.492 1.00 51.25 97 ASN A O 1
ATOM 765 N N . GLU A 1 98 ? -19.937 13.072 2.751 1.00 50.56 98 GLU A N 1
ATOM 766 C CA . GLU A 1 98 ? -21.243 13.406 3.328 1.00 50.56 98 GLU A CA 1
ATOM 767 C C . GLU A 1 98 ? -21.402 12.553 4.585 1.00 50.56 98 GLU A C 1
ATOM 769 O O . GLU A 1 98 ? -21.468 11.323 4.520 1.00 50.56 98 GLU A O 1
ATOM 774 N N . ALA A 1 99 ? -21.327 13.199 5.745 1.00 48.50 99 ALA A N 1
ATOM 775 C CA . ALA A 1 99 ? -21.287 12.510 7.016 1.00 48.50 99 ALA A CA 1
ATOM 776 C C . ALA A 1 99 ? -22.585 11.719 7.202 1.00 48.50 99 ALA A C 1
ATOM 778 O O . ALA A 1 99 ? -23.623 12.268 7.559 1.00 48.50 99 ALA A O 1
ATOM 779 N N . SER A 1 100 ? -22.527 10.404 7.008 1.00 56.34 100 SER A N 1
ATOM 780 C CA . SER A 1 100 ? -23.434 9.540 7.746 1.00 56.34 100 SER A CA 1
ATOM 781 C C . SER A 1 100 ? -23.004 9.632 9.207 1.00 56.34 100 SER A C 1
ATOM 783 O O . SER A 1 100 ? -21.846 9.360 9.527 1.00 56.34 100 SER A O 1
ATOM 785 N N . GLU A 1 101 ? -23.922 10.029 10.090 1.00 60.28 101 GLU A N 1
ATOM 786 C CA . GLU A 1 101 ? -23.660 10.207 11.529 1.00 60.28 101 GLU A CA 1
ATOM 787 C C . GLU A 1 101 ? -23.157 8.922 12.218 1.00 60.28 101 GLU A C 1
ATOM 789 O O . GLU A 1 101 ? -22.640 8.963 13.333 1.00 60.28 101 GLU A O 1
ATOM 794 N N . VAL A 1 102 ? -23.284 7.761 11.564 1.00 79.62 102 VAL A N 1
ATOM 795 C CA . VAL A 1 102 ? -22.983 6.456 12.151 1.00 79.62 102 VAL A CA 1
ATOM 796 C C . VAL A 1 102 ? -21.604 5.949 11.718 1.00 79.62 102 VAL A C 1
ATOM 798 O O . VAL A 1 102 ? -21.316 5.741 10.534 1.00 79.62 102 VAL A O 1
ATOM 801 N N . VAL A 1 103 ? -20.756 5.662 12.710 1.00 84.69 103 VAL A N 1
ATOM 802 C CA . VAL A 1 103 ? -19.476 4.964 12.525 1.00 84.69 103 VAL A CA 1
ATOM 803 C C . VAL A 1 103 ? -19.738 3.561 11.952 1.00 84.69 103 VAL A C 1
ATOM 805 O O . VAL A 1 103 ? -20.445 2.773 12.585 1.00 84.69 103 VAL A O 1
ATOM 808 N N . PRO A 1 104 ? -19.158 3.176 10.795 1.00 88.69 104 PRO A N 1
ATOM 809 C CA . PRO A 1 104 ? -19.436 1.879 10.194 1.00 88.69 104 PRO A CA 1
ATOM 810 C C . PRO A 1 104 ? -18.906 0.741 11.065 1.00 88.69 104 PRO A C 1
ATOM 812 O O . PRO A 1 104 ? -17.762 0.775 11.537 1.00 88.69 104 PRO A O 1
ATOM 815 N N . THR A 1 105 ? -19.711 -0.314 11.191 1.00 90.69 105 THR A N 1
ATOM 816 C CA . THR A 1 105 ? -19.276 -1.606 11.734 1.00 90.69 105 THR A CA 1
ATOM 817 C C . THR A 1 105 ? -18.090 -2.147 10.938 1.00 90.69 105 THR A C 1
ATOM 819 O O . THR A 1 105 ? -17.890 -1.807 9.768 1.00 90.69 105 THR A O 1
ATOM 822 N N . MET A 1 106 ? -17.322 -3.067 11.526 1.00 91.31 106 MET A N 1
ATOM 823 C CA . MET A 1 106 ? -16.176 -3.659 10.830 1.00 91.31 106 MET A CA 1
ATOM 824 C C . MET A 1 106 ? -16.575 -4.334 9.505 1.00 91.31 106 MET A C 1
ATOM 826 O O . MET A 1 106 ? -15.843 -4.265 8.522 1.00 91.31 106 MET A O 1
ATOM 830 N N . GLY A 1 107 ? -17.758 -4.956 9.438 1.00 88.50 107 GLY A N 1
ATOM 831 C CA . GLY A 1 107 ? -18.269 -5.552 8.201 1.00 88.50 107 GLY A CA 1
ATOM 832 C C . GLY A 1 107 ? -18.657 -4.532 7.126 1.00 88.50 107 GLY A C 1
ATOM 833 O O . GLY A 1 107 ? -18.476 -4.806 5.942 1.00 88.50 107 GLY A O 1
ATOM 834 N N . GLN A 1 108 ? -19.171 -3.361 7.510 1.00 91.12 108 GLN A N 1
ATOM 835 C CA . GLN A 1 108 ? -19.429 -2.257 6.577 1.00 91.12 108 GLN A CA 1
ATOM 836 C C . GLN A 1 108 ? -18.121 -1.638 6.081 1.00 91.12 108 GLN A C 1
ATOM 838 O O . GLN A 1 108 ? -17.954 -1.486 4.875 1.00 91.12 108 GLN A O 1
ATOM 843 N N . LEU A 1 109 ? -17.168 -1.375 6.981 1.00 92.00 109 LEU A N 1
ATOM 844 C CA . LEU A 1 109 ? -15.862 -0.837 6.604 1.00 92.00 109 LEU A CA 1
ATOM 845 C C . LEU A 1 109 ? -15.132 -1.754 5.617 1.00 92.00 109 LEU A C 1
ATOM 847 O O . LEU A 1 109 ? -14.614 -1.274 4.616 1.00 92.00 109 LEU A O 1
ATOM 851 N N . MET A 1 110 ? -15.130 -3.070 5.852 1.00 92.38 110 MET A N 1
ATOM 852 C CA . MET A 1 110 ? -14.516 -4.016 4.913 1.00 92.38 110 MET A CA 1
ATOM 853 C C . MET A 1 110 ? -15.129 -3.922 3.513 1.00 92.38 110 MET A C 1
ATOM 855 O O . MET A 1 110 ? -14.395 -3.972 2.533 1.00 92.38 110 MET A O 1
ATOM 859 N N . ARG A 1 111 ? -16.456 -3.764 3.406 1.00 89.31 111 ARG A N 1
ATOM 860 C CA . ARG A 1 111 ? -17.128 -3.591 2.109 1.00 89.31 111 ARG A CA 1
ATOM 861 C C . ARG A 1 111 ? -16.708 -2.296 1.420 1.00 89.31 111 ARG A C 1
ATOM 863 O O . ARG A 1 111 ? -16.394 -2.337 0.240 1.00 89.31 111 ARG A O 1
ATOM 870 N N . ILE A 1 112 ? -16.636 -1.189 2.162 1.00 90.94 112 ILE A N 1
ATOM 871 C CA . ILE A 1 112 ? -16.159 0.104 1.645 1.00 90.94 112 ILE A CA 1
ATOM 872 C C . ILE A 1 112 ? -14.718 -0.017 1.133 1.00 90.94 112 ILE A C 1
ATOM 874 O O . ILE A 1 112 ? -14.413 0.425 0.030 1.00 90.94 112 ILE A O 1
ATOM 878 N N . LEU A 1 113 ? -13.834 -0.649 1.909 1.00 92.06 113 LEU A N 1
ATOM 879 C CA . LEU A 1 113 ? -12.440 -0.853 1.517 1.00 92.06 113 LEU A CA 1
ATOM 880 C C . LEU A 1 113 ? -12.324 -1.705 0.246 1.00 92.06 113 LEU A C 1
ATOM 882 O O . LEU A 1 113 ? -11.616 -1.313 -0.675 1.00 92.06 113 LEU A O 1
ATOM 886 N N . MET A 1 114 ? -13.048 -2.826 0.169 1.00 90.62 114 MET A N 1
ATOM 887 C CA . MET A 1 114 ? -13.048 -3.692 -1.018 1.00 90.62 114 MET A CA 1
ATOM 888 C C . MET A 1 114 ? -13.609 -2.987 -2.260 1.00 90.62 114 MET A C 1
ATOM 890 O O . MET A 1 114 ? -13.054 -3.152 -3.341 1.00 90.62 114 MET A O 1
ATOM 894 N N . ASP A 1 115 ? -14.655 -2.170 -2.111 1.00 89.50 115 ASP A N 1
ATOM 895 C CA . ASP A 1 115 ? -15.226 -1.369 -3.203 1.00 89.50 115 ASP A CA 1
ATOM 896 C C . ASP A 1 115 ? -14.236 -0.311 -3.721 1.00 89.50 115 ASP A C 1
ATOM 898 O O . ASP A 1 115 ? -14.055 -0.146 -4.925 1.00 89.50 115 ASP A O 1
ATOM 902 N N . LYS A 1 116 ? -13.548 0.398 -2.815 1.00 90.62 116 LYS A N 1
ATOM 903 C CA . LYS A 1 116 ? -12.702 1.550 -3.175 1.00 90.62 116 LYS A CA 1
ATOM 904 C C . LYS A 1 116 ? -11.252 1.215 -3.518 1.00 90.62 116 LYS A C 1
ATOM 906 O O . LYS A 1 116 ? -10.600 2.043 -4.167 1.00 90.62 116 LYS A O 1
ATOM 911 N N . LEU A 1 117 ? -10.734 0.078 -3.051 1.00 90.00 117 LEU A N 1
ATOM 912 C CA . LEU A 1 117 ? -9.337 -0.355 -3.223 1.00 90.00 117 LEU A CA 1
ATOM 913 C C . LEU A 1 117 ? -9.201 -1.661 -4.018 1.00 90.00 117 LEU A C 1
ATOM 915 O O . LEU A 1 117 ? -8.097 -2.015 -4.429 1.00 90.00 117 LEU A O 1
ATOM 919 N N . GLY A 1 118 ? -10.309 -2.364 -4.256 1.00 84.69 118 GLY A N 1
ATOM 920 C CA . GLY A 1 118 ? -10.322 -3.683 -4.872 1.00 84.69 118 GLY A CA 1
ATOM 921 C C . GLY A 1 118 ? -10.170 -4.821 -3.860 1.00 84.69 118 GLY A C 1
ATOM 922 O O . GLY A 1 118 ? -9.874 -4.625 -2.677 1.00 84.69 118 GLY A O 1
ATOM 923 N N . ALA A 1 119 ? -10.401 -6.045 -4.339 1.00 79.12 119 ALA A N 1
ATOM 924 C CA . ALA A 1 119 ? -10.252 -7.249 -3.531 1.00 79.12 119 ALA A CA 1
ATOM 925 C C . ALA A 1 119 ? -8.780 -7.472 -3.118 1.00 79.12 119 ALA A C 1
ATOM 927 O O . ALA A 1 119 ? -7.881 -7.170 -3.905 1.00 79.12 119 ALA A O 1
ATOM 928 N N . PRO A 1 120 ? -8.513 -8.032 -1.923 1.00 76.00 120 PRO A N 1
ATOM 929 C CA . PRO A 1 120 ? -7.165 -8.410 -1.496 1.00 76.00 120 PRO A CA 1
ATOM 930 C C . PRO A 1 120 ? -6.427 -9.248 -2.545 1.00 76.00 120 PRO A C 1
ATOM 932 O O . PRO A 1 120 ? -7.036 -10.110 -3.183 1.00 76.00 120 PRO A O 1
ATOM 935 N N . ALA A 1 121 ? -5.110 -9.060 -2.668 1.00 65.81 121 ALA A N 1
ATOM 936 C CA . ALA A 1 121 ? -4.282 -9.770 -3.652 1.00 65.81 121 ALA A CA 1
ATOM 937 C C . ALA A 1 121 ? -4.358 -11.313 -3.560 1.00 65.81 121 ALA A C 1
ATOM 939 O O . ALA A 1 121 ? -4.116 -11.996 -4.548 1.00 65.81 121 ALA A O 1
ATOM 940 N N . GLU A 1 122 ? -4.711 -11.856 -2.394 1.00 62.81 122 GLU A N 1
ATOM 941 C CA . GLU A 1 122 ? -4.755 -13.298 -2.102 1.00 62.81 122 GLU A CA 1
ATOM 942 C C . GLU A 1 122 ? -6.143 -13.931 -2.307 1.00 62.81 122 GLU A C 1
ATOM 944 O O . GLU A 1 122 ? -6.319 -15.130 -2.110 1.00 62.81 122 GLU A O 1
ATOM 949 N N . SER A 1 123 ? -7.148 -13.150 -2.712 1.00 54.09 123 SER A N 1
ATOM 950 C CA . SER A 1 123 ? -8.545 -13.616 -2.804 1.00 54.09 123 SER A CA 1
ATOM 951 C C . SER A 1 123 ? -8.805 -14.628 -3.932 1.00 54.09 123 SER A C 1
ATOM 953 O O . SER A 1 123 ? -9.938 -15.079 -4.090 1.00 54.09 123 SER A O 1
ATOM 955 N N . ALA A 1 124 ? -7.796 -14.954 -4.745 1.00 50.12 124 ALA A N 1
ATOM 956 C CA . ALA A 1 124 ? -7.942 -15.787 -5.936 1.00 50.12 124 ALA A CA 1
ATOM 957 C C . ALA A 1 124 ? -7.891 -17.303 -5.660 1.00 50.12 124 ALA A C 1
ATOM 959 O O . ALA A 1 124 ? -8.291 -18.071 -6.529 1.00 50.12 124 ALA A O 1
ATOM 960 N N . ASP A 1 125 ? -7.448 -17.752 -4.478 1.00 47.41 125 ASP A N 1
ATOM 961 C CA . ASP A 1 125 ? -7.191 -19.179 -4.230 1.00 47.41 125 ASP A CA 1
ATOM 962 C C . ASP A 1 125 ? -8.396 -19.892 -3.569 1.00 47.41 125 ASP A C 1
ATOM 964 O O . ASP A 1 125 ? -8.917 -19.489 -2.525 1.00 47.41 125 ASP A O 1
ATOM 968 N N . HIS A 1 126 ? -8.912 -20.945 -4.208 1.00 44.22 126 HIS A N 1
ATOM 969 C CA . HIS A 1 126 ? -10.229 -21.544 -3.932 1.00 44.22 126 HIS A CA 1
ATOM 970 C C . HIS A 1 126 ? -10.207 -22.670 -2.877 1.00 44.22 126 HIS A C 1
ATOM 972 O O . HIS A 1 126 ? -10.583 -23.805 -3.161 1.00 44.22 126 HIS A O 1
ATOM 978 N N . THR A 1 127 ? -9.818 -22.383 -1.627 1.00 53.81 127 THR A N 1
ATOM 979 C CA . THR A 1 127 ? -9.977 -23.349 -0.512 1.00 53.81 127 THR A CA 1
ATOM 980 C C . THR A 1 127 ? -10.704 -22.732 0.692 1.00 53.81 127 THR A C 1
ATOM 982 O O . THR A 1 127 ? -10.208 -21.837 1.376 1.00 53.81 127 THR A O 1
ATOM 985 N N . GLY A 1 128 ? -11.923 -23.213 0.973 1.00 54.38 128 GLY A N 1
ATOM 986 C CA . GLY A 1 128 ? -12.888 -22.553 1.871 1.00 54.38 128 GLY A CA 1
ATOM 987 C C . GLY A 1 128 ? -12.430 -22.314 3.321 1.00 54.38 128 GLY A C 1
ATOM 988 O O . GLY A 1 128 ? -12.767 -21.284 3.902 1.00 54.38 128 GLY A O 1
ATOM 989 N N . ALA A 1 129 ? -11.623 -23.207 3.905 1.00 53.91 129 ALA A N 1
ATOM 990 C CA . ALA A 1 129 ? -11.121 -23.057 5.279 1.00 53.91 129 ALA A CA 1
ATOM 991 C C . ALA A 1 129 ? -9.918 -22.099 5.390 1.00 53.91 129 ALA A C 1
ATOM 993 O O . ALA A 1 129 ? -9.774 -21.380 6.380 1.00 53.91 129 ALA A O 1
ATOM 994 N N . ARG A 1 130 ? -9.061 -22.046 4.362 1.00 54.22 130 ARG A N 1
ATOM 995 C CA . ARG A 1 130 ? -7.944 -21.092 4.294 1.00 54.22 130 ARG A CA 1
ATOM 996 C C . ARG A 1 130 ? -8.471 -19.673 4.085 1.00 54.22 130 ARG A C 1
ATOM 998 O O . ARG A 1 130 ? -8.006 -18.745 4.743 1.00 54.22 130 ARG A O 1
ATOM 1005 N N . ASN A 1 131 ? -9.525 -19.535 3.281 1.00 63.00 131 ASN A N 1
ATOM 1006 C CA . ASN A 1 131 ? -10.182 -18.257 3.021 1.00 63.00 131 ASN A CA 1
ATOM 1007 C C . ASN A 1 131 ? -10.888 -17.690 4.255 1.00 63.00 131 ASN A C 1
ATOM 1009 O O . ASN A 1 131 ? -10.819 -16.483 4.477 1.00 63.00 131 ASN A O 1
ATOM 1013 N N . SER A 1 132 ? -11.507 -18.515 5.106 1.00 63.91 132 SER A N 1
ATOM 1014 C CA . SER A 1 132 ? -12.139 -18.020 6.339 1.00 63.91 132 SER A CA 1
ATOM 1015 C C . SER A 1 132 ? -11.114 -17.471 7.341 1.00 63.91 132 SER A C 1
ATOM 1017 O O . SER A 1 132 ? -11.335 -16.400 7.912 1.00 63.91 132 SER A O 1
ATOM 1019 N N . ARG A 1 133 ? -9.959 -18.138 7.495 1.00 68.19 133 ARG A N 1
ATOM 1020 C CA . ARG A 1 133 ? -8.855 -17.670 8.349 1.00 68.19 133 ARG A CA 1
ATOM 1021 C C . ARG A 1 133 ? -8.135 -16.449 7.775 1.00 68.19 133 ARG A C 1
ATOM 1023 O O . ARG A 1 133 ? -7.885 -15.498 8.507 1.00 68.19 133 ARG A O 1
ATOM 1030 N N . ALA A 1 134 ? -7.846 -16.427 6.475 1.00 67.81 134 ALA A N 1
ATOM 1031 C CA . ALA A 1 134 ? -7.270 -15.249 5.822 1.00 67.81 134 ALA A CA 1
ATOM 1032 C C . ALA A 1 134 ? -8.213 -14.038 5.943 1.00 67.81 134 ALA A C 1
ATOM 1034 O O . ALA A 1 134 ? -7.786 -12.935 6.281 1.00 67.81 134 ALA A O 1
ATOM 1035 N N . THR A 1 135 ? -9.523 -14.260 5.790 1.00 77.50 135 THR A N 1
ATOM 1036 C CA . THR A 1 135 ? -10.547 -13.221 5.973 1.00 77.50 135 THR A CA 1
ATOM 1037 C C . THR A 1 135 ? -10.623 -12.735 7.423 1.00 77.50 135 THR A C 1
ATOM 1039 O O . THR A 1 135 ? -10.808 -11.538 7.657 1.00 77.50 135 THR A O 1
ATOM 1042 N N . SER A 1 136 ? -10.480 -13.622 8.415 1.00 84.62 136 SER A N 1
ATOM 1043 C CA . SER A 1 136 ? -10.482 -13.225 9.828 1.00 84.62 136 SER A CA 1
ATOM 1044 C C . SER A 1 136 ? -9.218 -12.449 10.205 1.00 84.62 136 SER A C 1
ATOM 1046 O O . SER A 1 136 ? -9.323 -11.403 10.848 1.00 84.62 136 SER A O 1
ATOM 1048 N N . HIS A 1 137 ? -8.045 -12.885 9.737 1.00 85.31 137 HIS A N 1
ATOM 1049 C CA . HIS A 1 137 ? -6.783 -12.166 9.912 1.00 85.31 137 HIS A CA 1
ATOM 1050 C C . HIS A 1 137 ? -6.828 -10.790 9.251 1.00 85.31 137 HIS A C 1
ATOM 1052 O O . HIS A 1 137 ? -6.465 -9.799 9.881 1.00 85.31 137 HIS A O 1
ATOM 1058 N N . LEU A 1 138 ? -7.333 -10.707 8.018 1.00 88.50 138 LEU A N 1
ATOM 1059 C CA . LEU A 1 138 ? -7.511 -9.442 7.321 1.00 88.50 138 LEU A CA 1
ATOM 1060 C C . LEU A 1 138 ? -8.430 -8.507 8.111 1.00 88.50 138 LEU A C 1
ATOM 1062 O O . LEU A 1 138 ? -8.082 -7.353 8.344 1.00 88.50 138 LEU A O 1
ATOM 1066 N N . ARG A 1 139 ? -9.574 -9.004 8.594 1.00 90.69 139 ARG A N 1
ATOM 1067 C CA . ARG A 1 139 ? -10.480 -8.221 9.448 1.00 90.69 139 ARG A CA 1
ATOM 1068 C C . ARG A 1 139 ? -9.795 -7.713 10.713 1.00 90.69 139 ARG A C 1
ATOM 1070 O O . ARG A 1 139 ? -9.944 -6.537 11.039 1.00 90.69 139 ARG A O 1
ATOM 1077 N N . ALA A 1 140 ? -9.047 -8.566 11.408 1.00 90.31 140 ALA A N 1
ATOM 1078 C CA . ALA A 1 140 ? -8.312 -8.179 12.610 1.00 90.31 140 ALA A CA 1
ATOM 1079 C C . ALA A 1 140 ? -7.241 -7.120 12.301 1.00 90.31 140 ALA A C 1
ATOM 1081 O O . ALA A 1 140 ? -7.134 -6.121 13.012 1.00 90.31 140 ALA A O 1
ATOM 1082 N N . GLN A 1 141 ? -6.502 -7.293 11.203 1.00 90.88 141 GLN A N 1
ATOM 1083 C CA . GLN A 1 141 ? -5.492 -6.351 10.731 1.00 90.88 141 GLN A CA 1
ATOM 1084 C C . GLN A 1 141 ? -6.113 -4.996 10.380 1.00 90.88 141 GLN A C 1
ATOM 1086 O O . GLN A 1 141 ? -5.639 -3.967 10.856 1.00 90.88 141 GLN A O 1
ATOM 1091 N N . MET A 1 142 ? -7.220 -4.977 9.639 1.00 93.44 142 MET A N 1
ATOM 1092 C CA . MET A 1 142 ? -7.932 -3.745 9.288 1.00 93.44 142 MET A CA 1
ATOM 1093 C C . MET A 1 142 ? -8.527 -3.046 10.521 1.00 93.44 142 MET A C 1
ATOM 1095 O O . MET A 1 142 ? -8.442 -1.823 10.635 1.00 93.44 142 MET A O 1
ATOM 1099 N N . ALA A 1 143 ? -9.057 -3.796 11.493 1.00 92.69 143 ALA A N 1
ATOM 1100 C CA . ALA A 1 143 ? -9.519 -3.236 12.765 1.00 92.69 143 ALA A CA 1
ATOM 1101 C C . ALA A 1 143 ? -8.363 -2.607 13.564 1.00 92.69 143 ALA A C 1
ATOM 1103 O O . ALA A 1 143 ? -8.476 -1.480 14.052 1.00 92.69 143 ALA A O 1
ATOM 1104 N N . PHE A 1 144 ? -7.226 -3.302 13.650 1.00 92.88 144 PHE A N 1
ATOM 1105 C CA . PHE A 1 144 ? -6.016 -2.795 14.295 1.00 92.88 144 PHE A CA 1
ATOM 1106 C C . PHE A 1 144 ? -5.505 -1.513 13.624 1.00 92.88 144 PHE A C 1
ATOM 1108 O O . PHE A 1 144 ? -5.186 -0.538 14.314 1.00 92.88 144 PHE A O 1
ATOM 1115 N N . LEU A 1 145 ? -5.447 -1.493 12.289 1.00 93.12 145 LEU A N 1
ATOM 1116 C CA . LEU A 1 145 ? -5.047 -0.321 11.513 1.00 93.12 145 LEU A CA 1
ATOM 1117 C C . LEU A 1 145 ? -5.990 0.850 11.753 1.00 93.12 145 LEU A C 1
ATOM 1119 O O . LEU A 1 145 ? -5.517 1.963 11.980 1.00 93.12 145 LEU A O 1
ATOM 1123 N N . ARG A 1 146 ? -7.304 0.606 11.774 1.00 92.50 146 ARG A N 1
ATOM 1124 C CA . ARG A 1 146 ? -8.301 1.634 12.077 1.00 92.50 146 ARG A CA 1
ATOM 1125 C C . ARG A 1 146 ? -8.066 2.251 13.451 1.00 92.50 146 ARG A C 1
ATOM 1127 O O . ARG A 1 146 ? -7.892 3.461 13.544 1.00 92.50 146 ARG A O 1
ATOM 1134 N N . ILE A 1 147 ? -7.985 1.437 14.504 1.00 90.94 147 ILE A N 1
ATOM 1135 C CA . ILE A 1 147 ? -7.769 1.921 15.880 1.00 90.94 147 ILE A CA 1
ATOM 1136 C C . ILE A 1 147 ? -6.448 2.691 15.985 1.00 90.94 147 ILE A C 1
ATOM 1138 O O . ILE A 1 147 ? -6.396 3.778 16.561 1.00 90.94 147 ILE A O 1
ATOM 1142 N N . SER A 1 148 ? -5.380 2.155 15.392 1.00 90.00 148 SER A N 1
ATOM 1143 C CA . SER A 1 148 ? -4.063 2.801 15.381 1.00 90.00 148 SER A CA 1
ATOM 1144 C C . SER A 1 148 ? -4.095 4.146 14.656 1.00 90.00 148 SER A C 1
ATOM 1146 O O . SER A 1 148 ? -3.429 5.093 15.074 1.00 90.00 148 SER A O 1
ATOM 1148 N N . THR A 1 149 ? -4.892 4.239 13.592 1.00 88.94 149 THR A N 1
ATOM 1149 C CA . THR A 1 149 ? -5.070 5.447 12.788 1.00 88.94 149 THR A CA 1
ATOM 1150 C C . THR A 1 149 ? -5.844 6.517 13.536 1.00 88.94 149 THR A C 1
ATOM 1152 O O . THR A 1 149 ? -5.370 7.647 13.631 1.00 88.94 149 THR A O 1
ATOM 1155 N N . VAL A 1 150 ? -6.958 6.143 14.163 1.00 87.44 150 VAL A N 1
ATOM 1156 C CA . VAL A 1 150 ? -7.734 7.033 15.035 1.00 87.44 150 VAL A CA 1
ATOM 1157 C C . VAL A 1 150 ? -6.870 7.550 16.185 1.00 87.44 150 VAL A C 1
ATOM 1159 O O . VAL A 1 150 ? -6.807 8.753 16.419 1.00 87.44 150 VAL A O 1
ATOM 1162 N N . LYS A 1 151 ? -6.113 6.670 16.855 1.00 85.56 151 LYS A N 1
ATOM 1163 C CA . LYS A 1 151 ? -5.202 7.069 17.938 1.00 85.56 151 LYS A CA 1
ATOM 1164 C C . LYS A 1 151 ? -4.128 8.054 17.467 1.00 85.56 151 LYS A C 1
ATOM 1166 O O . LYS A 1 151 ? -3.821 9.007 18.177 1.00 85.56 151 LYS A O 1
ATOM 1171 N N . ALA A 1 152 ? -3.539 7.820 16.294 1.00 82.06 152 ALA A N 1
ATOM 1172 C CA . ALA A 1 152 ? 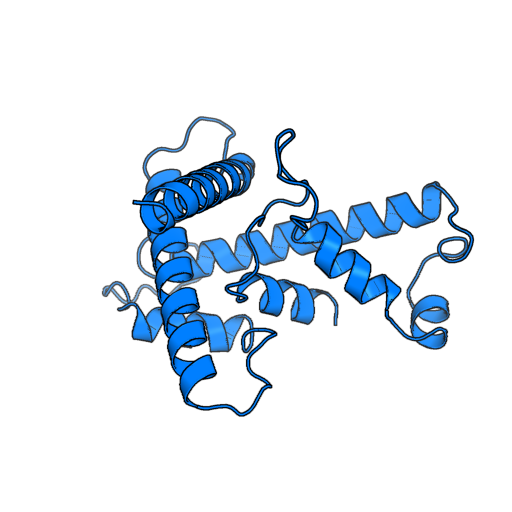-2.532 8.716 15.728 1.00 82.06 152 ALA A CA 1
ATOM 1173 C C . ALA A 1 152 ? -3.116 10.090 15.370 1.00 82.06 152 ALA A C 1
ATOM 1175 O O . ALA A 1 152 ? -2.410 11.088 15.494 1.00 82.06 152 ALA A O 1
ATOM 1176 N N . TYR A 1 153 ? -4.383 10.128 14.954 1.00 76.69 153 TYR A N 1
ATOM 1177 C CA . TYR A 1 153 ? -5.088 11.365 14.651 1.00 76.69 153 TYR A CA 1
ATOM 1178 C C . TYR A 1 153 ? -5.448 12.165 15.908 1.00 76.69 153 TYR A C 1
ATOM 1180 O O . TYR A 1 153 ? -5.213 13.365 15.941 1.00 76.69 153 TYR A O 1
ATOM 1188 N N . LEU A 1 154 ? -5.980 11.511 16.948 1.00 77.75 154 LEU A N 1
ATOM 1189 C CA . LEU A 1 154 ? -6.404 12.169 18.195 1.00 77.75 154 LEU A CA 1
ATOM 1190 C C . LEU A 1 154 ? -5.235 12.698 19.039 1.00 77.75 154 LEU A C 1
ATOM 1192 O O . LEU A 1 154 ? -5.417 13.613 19.835 1.00 77.75 154 LEU A O 1
ATOM 1196 N N . ALA A 1 155 ? -4.033 12.142 18.869 1.00 72.50 155 ALA A N 1
ATOM 1197 C CA . ALA A 1 155 ? -2.813 12.612 19.523 1.00 72.50 155 ALA A CA 1
ATOM 1198 C C . ALA A 1 155 ? -1.736 12.961 18.479 1.00 72.50 155 ALA A C 1
ATOM 1200 O O . ALA A 1 155 ? -0.706 12.270 18.385 1.00 72.50 155 ALA A O 1
ATOM 1201 N N . PRO A 1 156 ? -1.958 14.006 17.659 1.00 64.31 156 PRO A N 1
ATOM 1202 C CA . PRO A 1 156 ? -1.025 14.368 16.614 1.00 64.31 156 PRO A CA 1
ATOM 1203 C C . PRO A 1 156 ? 0.216 14.977 17.267 1.00 64.31 156 PRO A C 1
ATOM 1205 O O . PRO A 1 156 ? 0.203 16.084 17.794 1.00 64.31 156 PRO A O 1
ATOM 1208 N N . ALA A 1 157 ? 1.327 14.247 17.231 1.00 59.16 157 ALA A N 1
ATOM 1209 C CA . ALA A 1 157 ? 2.621 14.853 17.507 1.00 59.16 157 ALA A CA 1
ATOM 1210 C C . ALA A 1 157 ? 2.972 15.790 16.332 1.00 59.16 157 ALA A C 1
ATOM 1212 O O . ALA A 1 157 ? 2.755 15.440 15.166 1.00 59.16 157 ALA A O 1
ATOM 1213 N N . SER A 1 158 ? 3.495 16.981 16.623 1.00 52.22 158 SER A N 1
ATOM 1214 C CA . SER A 1 158 ? 3.794 18.013 15.622 1.00 52.22 158 SER A CA 1
ATOM 1215 C C . SER A 1 158 ? 4.700 17.481 14.492 1.00 52.22 158 SER A C 1
ATOM 1217 O O . SER A 1 158 ? 5.748 16.871 14.723 1.00 52.22 158 SER A O 1
ATOM 1219 N N . GLY A 1 159 ? 4.255 17.641 13.238 1.00 57.25 159 GLY A N 1
ATOM 1220 C CA . GLY A 1 159 ? 4.989 17.212 12.036 1.00 57.25 159 GLY A CA 1
ATOM 1221 C C . GLY A 1 159 ? 5.027 15.697 11.759 1.00 57.25 159 GLY A C 1
ATOM 1222 O O . GLY A 1 159 ? 5.874 15.241 10.994 1.00 57.25 159 GLY A O 1
ATOM 1223 N N . GLN A 1 160 ? 4.154 14.882 12.374 1.00 58.09 160 GLN A N 1
ATOM 1224 C CA . GLN A 1 160 ? 4.298 13.413 12.392 1.00 58.09 160 GLN A CA 1
ATOM 1225 C C . GLN A 1 160 ? 3.354 12.605 11.484 1.00 58.09 160 GLN A C 1
ATOM 1227 O O . GLN A 1 160 ? 3.346 11.379 11.602 1.00 58.09 160 GLN A O 1
ATOM 1232 N N . GLN A 1 161 ? 2.586 13.208 10.566 1.00 54.88 161 GLN A N 1
ATOM 1233 C CA . GLN A 1 161 ? 1.623 12.443 9.746 1.00 54.88 161 GLN A CA 1
ATOM 1234 C C . GLN A 1 161 ? 2.290 11.297 8.952 1.00 54.88 161 GLN A C 1
ATOM 1236 O O . GLN A 1 161 ? 1.815 10.165 8.988 1.00 54.88 161 GLN A O 1
ATOM 1241 N N . ASN A 1 162 ? 3.472 11.525 8.364 1.00 59.84 162 ASN A N 1
ATOM 1242 C CA . ASN A 1 162 ? 4.242 10.467 7.688 1.00 59.84 162 ASN A CA 1
ATOM 1243 C C . ASN A 1 162 ? 4.861 9.426 8.644 1.00 59.84 162 ASN A C 1
ATOM 1245 O O . ASN A 1 162 ? 5.273 8.353 8.202 1.00 59.84 162 ASN A O 1
ATOM 1249 N N . ARG A 1 163 ? 4.943 9.700 9.955 1.00 73.88 163 ARG A N 1
ATOM 1250 C CA . ARG A 1 163 ? 5.457 8.737 10.947 1.00 73.88 163 ARG A CA 1
ATOM 1251 C C . ARG A 1 163 ? 4.395 7.747 11.422 1.00 73.88 163 ARG A C 1
ATOM 1253 O O . ARG A 1 163 ? 4.758 6.766 12.068 1.00 73.88 163 ARG A O 1
ATOM 1260 N N . GLN A 1 164 ? 3.121 7.961 11.093 1.00 84.44 164 GLN A N 1
ATOM 1261 C CA . GLN A 1 164 ? 2.038 7.036 11.421 1.00 84.44 164 GLN A CA 1
ATOM 1262 C C . GLN A 1 164 ? 2.343 5.611 10.945 1.00 84.44 164 GLN A C 1
ATOM 1264 O O . GLN A 1 164 ? 2.375 4.694 11.763 1.00 84.44 164 GLN A O 1
ATOM 1269 N N . TRP A 1 165 ? 2.637 5.440 9.653 1.00 88.31 165 TRP A N 1
ATOM 1270 C CA . TRP A 1 165 ? 2.933 4.129 9.069 1.00 88.31 165 TRP A CA 1
ATOM 1271 C C . TRP A 1 165 ? 4.155 3.482 9.716 1.00 88.31 165 TRP A C 1
ATOM 1273 O O . TRP A 1 165 ? 4.087 2.336 10.133 1.00 88.31 165 TRP A O 1
ATOM 1283 N N . LYS A 1 166 ? 5.223 4.249 9.965 1.00 86.56 166 LYS A N 1
ATOM 1284 C CA . LYS A 1 166 ? 6.409 3.746 10.683 1.00 86.56 166 LYS A CA 1
ATOM 1285 C C . LYS A 1 166 ? 6.085 3.256 12.104 1.00 86.56 166 LYS A C 1
ATOM 1287 O O . LYS A 1 166 ? 6.659 2.273 12.568 1.00 86.56 166 LYS A O 1
ATOM 1292 N N . ARG A 1 167 ? 5.174 3.930 12.818 1.00 85.38 167 ARG A N 1
ATOM 1293 C CA . ARG A 1 167 ? 4.712 3.506 14.155 1.00 85.38 167 ARG A CA 1
ATOM 1294 C C . ARG A 1 167 ? 3.871 2.231 14.082 1.00 85.38 167 ARG A C 1
ATOM 1296 O O . ARG A 1 167 ? 4.057 1.346 14.916 1.00 85.38 167 ARG A O 1
ATOM 1303 N N . ILE A 1 168 ? 2.981 2.145 13.094 1.00 88.12 168 ILE A N 1
ATOM 1304 C CA . ILE A 1 168 ? 2.178 0.950 12.806 1.00 88.12 168 ILE A CA 1
ATOM 1305 C C . ILE A 1 168 ? 3.101 -0.236 12.509 1.00 88.12 168 ILE A C 1
ATOM 1307 O O . ILE A 1 168 ? 2.983 -1.259 13.178 1.00 88.12 168 ILE A O 1
ATOM 1311 N N . ASP A 1 169 ? 4.082 -0.069 11.622 1.00 88.25 169 ASP A N 1
ATOM 1312 C CA . ASP A 1 169 ? 5.050 -1.108 11.250 1.00 88.25 169 ASP A CA 1
ATOM 1313 C C . ASP A 1 169 ? 5.833 -1.610 12.473 1.00 88.25 169 ASP A C 1
ATOM 1315 O O . ASP A 1 169 ? 5.960 -2.816 12.700 1.00 88.25 169 ASP A O 1
ATOM 1319 N N . LYS A 1 170 ? 6.298 -0.690 13.335 1.00 85.69 170 LYS A N 1
ATOM 1320 C CA . LYS A 1 170 ? 6.971 -1.045 14.596 1.00 85.69 170 LYS A CA 1
ATOM 1321 C C . LYS A 1 170 ? 6.059 -1.861 15.518 1.00 85.69 170 LYS A C 1
ATOM 1323 O O . LYS A 1 170 ? 6.524 -2.804 16.159 1.00 85.69 170 LYS A O 1
ATOM 1328 N N . ARG A 1 171 ? 4.770 -1.513 15.602 1.00 83.69 171 ARG A N 1
ATOM 1329 C CA . ARG A 1 171 ? 3.811 -2.218 16.462 1.00 83.69 171 ARG A CA 1
ATOM 1330 C C . ARG A 1 171 ? 3.429 -3.586 15.904 1.00 83.69 171 ARG A C 1
ATOM 1332 O O . ARG A 1 171 ? 3.398 -4.533 16.683 1.00 83.69 171 ARG A O 1
ATOM 1339 N N . LEU A 1 172 ? 3.188 -3.704 14.599 1.00 84.75 172 LEU A N 1
ATOM 1340 C CA . LEU A 1 172 ? 2.923 -4.984 13.934 1.00 84.75 172 LEU A CA 1
ATOM 1341 C C . LEU A 1 172 ? 4.097 -5.946 14.108 1.00 84.75 172 LEU A C 1
ATOM 1343 O O . LEU A 1 172 ? 3.898 -7.108 14.453 1.00 84.75 172 LEU A O 1
ATOM 1347 N N . ARG A 1 173 ? 5.330 -5.447 13.970 1.00 82.50 173 ARG A N 1
ATOM 1348 C CA . ARG A 1 173 ? 6.529 -6.235 14.262 1.00 82.50 173 ARG A CA 1
ATOM 1349 C C . ARG A 1 173 ? 6.576 -6.700 15.712 1.00 82.50 173 ARG A C 1
ATOM 1351 O O . ARG A 1 173 ? 6.841 -7.872 15.954 1.00 82.50 173 ARG A O 1
ATOM 1358 N N . TRP A 1 174 ? 6.341 -5.796 16.665 1.00 81.06 174 TRP A N 1
ATOM 1359 C CA . TRP A 1 174 ? 6.329 -6.156 18.084 1.00 81.06 174 TRP A CA 1
ATOM 1360 C C . TRP A 1 174 ? 5.296 -7.252 18.363 1.00 81.06 174 TRP A C 1
ATOM 1362 O O . TRP A 1 174 ? 5.642 -8.245 18.990 1.00 81.06 174 TRP A O 1
ATOM 1372 N N . LEU A 1 175 ? 4.076 -7.121 17.830 1.00 78.12 175 LEU A N 1
ATOM 1373 C CA . LEU A 1 175 ? 3.018 -8.128 17.970 1.00 78.12 175 LEU A CA 1
ATOM 1374 C C . LEU A 1 175 ? 3.437 -9.490 17.400 1.00 78.12 175 LEU A C 1
ATOM 1376 O O . LEU A 1 175 ? 3.282 -10.496 18.079 1.00 78.12 175 LEU A O 1
ATOM 1380 N N . ASN A 1 176 ? 4.043 -9.517 16.211 1.00 75.62 176 ASN A N 1
ATOM 1381 C CA . ASN A 1 176 ? 4.550 -10.753 15.605 1.00 75.62 176 ASN A CA 1
ATOM 1382 C C . ASN A 1 176 ? 5.692 -11.380 16.436 1.00 75.62 176 ASN A C 1
ATOM 1384 O O . ASN A 1 176 ? 5.782 -12.594 16.594 1.00 75.62 176 ASN A O 1
ATOM 1388 N N . GLY A 1 177 ? 6.561 -10.552 17.026 1.00 70.81 177 GLY A N 1
ATOM 1389 C CA . GLY A 1 177 ? 7.591 -11.021 17.955 1.00 70.81 177 GLY A CA 1
ATOM 1390 C C . GLY A 1 177 ? 7.006 -11.649 19.225 1.00 70.81 177 GLY A C 1
ATOM 1391 O O . GLY A 1 177 ? 7.537 -12.646 19.705 1.00 70.81 177 GLY A O 1
ATOM 1392 N N . GLN A 1 178 ? 5.903 -11.099 19.741 1.00 66.62 178 GLN A N 1
ATOM 1393 C CA . GLN A 1 178 ? 5.191 -11.651 20.895 1.00 66.62 178 GLN A CA 1
ATOM 1394 C C . GLN A 1 178 ? 4.449 -12.947 20.548 1.00 66.62 178 GLN A C 1
ATOM 1396 O O . GLN A 1 178 ? 4.485 -13.887 21.331 1.00 66.62 178 GLN A O 1
ATOM 1401 N N . GLU A 1 179 ? 3.829 -13.042 19.370 1.00 59.31 179 GLU A N 1
ATOM 1402 C CA . GLU A 1 179 ? 3.118 -14.249 18.926 1.00 59.31 179 GLU A CA 1
ATOM 1403 C C . GLU A 1 179 ? 4.029 -15.487 18.930 1.00 59.31 179 GLU A C 1
ATOM 1405 O O . GLU A 1 179 ? 3.628 -16.544 19.404 1.00 59.31 179 GLU A O 1
ATOM 1410 N N . ARG A 1 180 ? 5.299 -15.343 18.525 1.00 57.97 180 ARG A N 1
ATOM 1411 C CA . ARG A 1 180 ? 6.290 -16.434 18.607 1.00 57.97 180 ARG A CA 1
ATOM 1412 C C . ARG A 1 180 ? 6.627 -16.861 20.036 1.00 57.97 180 ARG A C 1
ATOM 1414 O O . ARG A 1 180 ? 7.056 -17.994 20.231 1.00 57.97 180 ARG A O 1
ATOM 1421 N N . LEU A 1 181 ? 6.495 -15.962 21.011 1.00 50.91 181 LEU A N 1
ATOM 1422 C CA . LEU A 1 181 ? 6.688 -16.281 22.428 1.00 50.91 181 LEU A CA 1
ATOM 1423 C C . LEU A 1 181 ? 5.461 -17.013 22.980 1.00 50.91 181 LEU A C 1
ATOM 1425 O O . LEU A 1 181 ? 5.621 -18.000 23.687 1.00 50.91 181 LEU A O 1
ATOM 1429 N N . PHE A 1 182 ? 4.256 -16.585 22.595 1.00 43.38 182 PHE A N 1
ATOM 1430 C CA . PHE A 1 182 ? 3.004 -17.231 23.002 1.00 43.38 182 PHE A CA 1
ATOM 1431 C C . PHE A 1 182 ? 2.753 -18.582 22.316 1.00 43.38 182 PHE A C 1
ATOM 1433 O O . PHE A 1 182 ? 2.114 -19.435 22.907 1.00 43.38 182 PHE A O 1
ATOM 1440 N N . GLN A 1 183 ? 3.268 -18.812 21.105 1.00 43.06 183 GLN A N 1
ATOM 1441 C CA . GLN A 1 183 ? 3.205 -20.118 20.425 1.00 43.06 183 GLN A CA 1
ATOM 1442 C C . GLN A 1 183 ? 4.252 -21.132 20.933 1.00 43.06 183 GLN A C 1
ATOM 1444 O O . GLN A 1 183 ? 4.256 -22.278 20.491 1.00 43.06 183 GLN A O 1
ATOM 1449 N N . ARG A 1 184 ? 5.172 -20.710 21.813 1.00 41.69 184 ARG A N 1
ATOM 1450 C CA . ARG A 1 184 ? 6.225 -21.551 22.415 1.00 41.69 184 ARG A CA 1
ATOM 1451 C C . ARG A 1 184 ? 5.978 -21.882 23.894 1.00 41.69 184 ARG A C 1
ATOM 1453 O O . ARG A 1 184 ? 6.810 -22.575 24.476 1.00 41.69 184 ARG A O 1
ATOM 1460 N N . ALA A 1 185 ? 4.900 -21.366 24.481 1.00 38.28 185 ALA A N 1
ATOM 1461 C CA . ALA A 1 185 ? 4.458 -21.633 25.850 1.00 38.28 185 ALA A CA 1
ATOM 1462 C C . ALA A 1 185 ? 3.254 -22.581 25.831 1.00 38.28 185 ALA A C 1
ATOM 1464 O O . ALA A 1 185 ? 3.153 -23.396 26.770 1.00 38.28 185 ALA A O 1
#

Sequence (185 aa):
MVHTKSQQLLMSHELKVYSCDPPHDAPAGVESLLTLVLAYVNAQTPDFKDEYLPPGYMAHEPFAEASVNGLLRETLRHDRGKFRDLLLTNVLNTEGNEASEVVPTMGQLMRILMDKLGAPAESADHTGARNSRATSHLRAQMAFLRISTVKAYLAPASGQQNRQWKRIDKRLRWLNGQERLFQRA

Organism: NCBI:txid200324

Secondary structure (DSSP, 8-state):
-HHHHHHHHHT-SS----SSS--TTPPTT---HHHHHHHHHHTS-HHHHHHHSPTTGGGT-HHHHHHHHHHHHHHHHHHHHHHHHHHTTTTS--TT----SSPPPHHHHHHHHHHHH-S-TTTT---HHHHHHHHHHHHHHHHHHHHHHHHHHHS--TT-TTHHHHHHHHHHHHHHHHHHHHTT-

Foldseek 3Di:
DLLLVLLLLVLFLLQLALALDQPPPDPPPRHHSVRVSVVVVVPDDPVCCVVPFDPCVVVVDPVSVVVVSVVSNVSSVVSVVVLLVLLCQLVDPDPPHPRPVDDDDLVRSVVSSCVPNNHHPPPPDDDDVVVVVRVVSSSVLSVLLSVLSSVCVVDPDPPCPSCSSVVSSVVSRVVVVVVVVVVVD

Radius of gyration: 17.9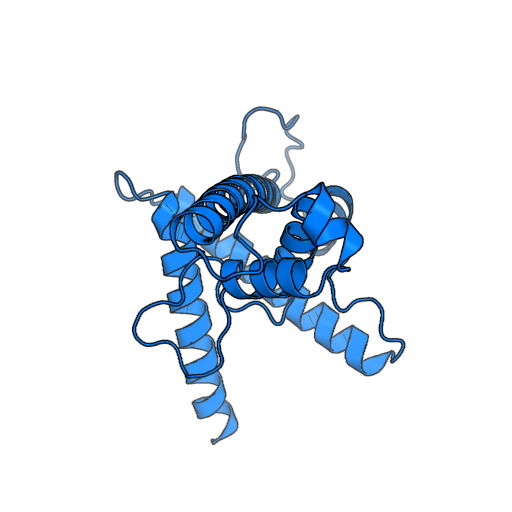 Å; chains: 1; bounding box: 45×41×50 Å